Protein AF-0000000079758241 (afdb_homodimer)

Foldseek 3Di:
DDFVVLCCLVVVDDFQWDDDDPFKTKTADPVPLDPPKMKIFTNDFAQFPVRDDPVSVVVSVVVVVVSLVVSCVVVVFPDWDWDWAHDVVSPDDTRGTIIIIHGHRDPVSDDDDDDDCVVVDDPVNVVVVVVVVVVVVVD/DDFVVLCCLVVVDDFQWDDDDDFKTKTADPVPLDPPKMKIFTNDFAQFPVRDDPVSVVVSVVVVVVSLVVSCVVVVFPDWDWDWAHDVVSPDDTRGTMIIIHGHRDPVSDDDDDDDCVVVDDPVNVVVVVVVVVVVVVD

InterPro domains:
  IPR001310 Histidine triad (HIT) protein [PR00332] (4-20)
  IPR001310 Histidine triad (HIT) protein [PR00332] (25-43)
  IPR001310 Histidine triad (HIT) protein [PR00332] (92-102)
  IPR001310 Histidine triad (HIT) protein [PTHR46648] (2-136)
  IPR011146 HIT-like domain [PF01230] (11-106)
  IPR011146 HIT-like domain [PS51084] (4-112)
  IPR019808 Histidine triad, conserved site [PS00892] (85-103)
  IPR036265 HIT-like superfamily [G3DSA:3.30.428.10] (1-139)
  IPR036265 HIT-like superfamily [SSF54197] (1-132)
  IPR039384 HINT family [cd01277] (4-104)

Sequence (278 aa):
MSTIFTKIIKKQVPGYLLYEDNLVVAFLDITQATKGHTLVVPKQEYRDILMMPEDVFVHLFKVVHQISKVLMDVFQAQGINLLNNNGKVAGQTVFHYHVHLIPRFDEKEINLVFKNNASLMFPQDYEKVQKAILAHLNKMSTIFTKIIKKQVPGYLLYEDNLVVAFLDITQATKGHTLVVPKQEYRDILMMPEDVFVHLFKVVHQISKVLMDVFQAQGINLLNNNGKVAGQTVFHYHVHLIPRFDEKEINLVFKNNASLMFPQDYEKVQKAILAHLNK

Secondary structure (DSSP, 8-state):
---HHHHHHTTSS---EEEE-SSEEEEE-TT-SSTT-EEEEESS---SGGG--HHHHHHHHHHHHHHHHHHHHHHT-SEEEEEEEESGGGT--SSS--EEEEEESSTTSEEEEE---GGG--HHHHHHHHHHHHHHHT-/---HHHHHHTTSS---EEEE-SSEEEEE-TT-SSTT-EEEEESS---SGGG--HHHHHHHHHHHHHHHHHHHHHHT-SEEEEEEEESGGGT--SSS--EEEEEESSTTSEEEEE---GGG--HHHHHHHHHHHHHHHT-

pLDDT: mean 95.86, std 4.91, range [65.0, 98.88]

Organism: NCBI:txid1193712

Radius of gyration: 18.31 Å; Cα contacts (8 Å, |Δi|>4): 554; chains: 2; bounding box: 44×53×44 Å

Nearest PDB structures (foldseek):
  3imi-assembly2_C  TM=9.491E-01  e=2.567E-15  Bacillus anthracis str. 'Ames Ancestor'
  1y23-assembly3_E  TM=9.524E-01  e=2.413E-15  Bacillus subtilis
  3l7x-assembly1_A-2  TM=8.508E-01  e=3.263E-14  Streptococcus mutans UA159
  3ksv-assembly1_A-2  TM=7.569E-01  e=1.042E-11  Leishmania major
  3n1s-assembly3_I  TM=8.267E-01  e=6.240E-10  Escherichia coli

Structure (mmCIF, N/CA/C/O backbone):
data_AF-0000000079758241-model_v1
#
loop_
_entity.id
_entity.type
_entity.pdbx_description
1 polymer 'HIT family protein'
#
loop_
_atom_site.group_PDB
_atom_site.id
_atom_site.type_symbol
_atom_site.label_atom_id
_atom_site.label_alt_id
_atom_site.label_comp_id
_atom_site.label_asym_id
_atom_site.label_entity_id
_atom_site.label_seq_id
_atom_site.pdbx_PDB_ins_code
_atom_site.Cartn_x
_atom_site.Cartn_y
_atom_site.Cartn_z
_atom_site.occupancy
_atom_site.B_iso_or_equiv
_atom_site.auth_seq_id
_atom_site.auth_comp_id
_atom_site.auth_asym_id
_atom_site.auth_atom_id
_atom_site.pdbx_PDB_model_num
ATOM 1 N N . MET A 1 1 ? -22.391 7.496 10.906 1 65 1 MET A N 1
ATOM 2 C CA . MET A 1 1 ? -21.703 8.68 11.422 1 65 1 MET A CA 1
ATOM 3 C C . MET A 1 1 ? -20.438 8.953 10.625 1 65 1 MET A C 1
ATOM 5 O O . MET A 1 1 ? -19.812 8.031 10.094 1 65 1 MET A O 1
ATOM 9 N N . SER A 1 2 ? -20.188 10.164 10.258 1 87.31 2 SER A N 1
ATOM 10 C CA . SER A 1 2 ? -19.047 10.578 9.438 1 87.31 2 SER A CA 1
ATOM 11 C C . SER A 1 2 ? -17.734 10.312 10.148 1 87.31 2 SER A C 1
ATOM 13 O O . SER A 1 2 ? -17.656 10.344 11.375 1 87.31 2 SER A O 1
ATOM 15 N N . THR A 1 3 ? -16.766 9.844 9.445 1 92.56 3 THR A N 1
ATOM 16 C CA . THR A 1 3 ? -15.461 9.539 10.031 1 92.56 3 THR A CA 1
ATOM 17 C C . THR A 1 3 ? -14.703 10.828 10.352 1 92.56 3 THR A C 1
ATOM 19 O O . THR A 1 3 ? -15.086 11.906 9.914 1 92.56 3 THR A O 1
ATOM 22 N N . ILE A 1 4 ? -13.711 10.742 11.148 1 93.75 4 ILE A N 1
ATOM 23 C CA . ILE A 1 4 ? -12.859 11.875 11.5 1 93.75 4 ILE A CA 1
ATOM 24 C C . ILE A 1 4 ? -12.266 12.484 10.227 1 93.75 4 ILE A C 1
ATOM 26 O O . ILE A 1 4 ? -12.031 13.695 10.164 1 93.75 4 ILE A O 1
ATOM 30 N N . PHE A 1 5 ? -12.047 11.672 9.219 1 96.19 5 PHE A N 1
ATOM 31 C CA . PHE A 1 5 ? -11.508 12.172 7.953 1 96.19 5 PHE A CA 1
ATOM 32 C C . PHE A 1 5 ? -12.477 13.141 7.293 1 96.19 5 PHE A C 1
ATOM 34 O O . PHE A 1 5 ? -12.062 14.141 6.715 1 96.19 5 PHE A O 1
ATOM 41 N N . THR A 1 6 ? -13.719 12.773 7.402 1 95.5 6 THR A N 1
ATOM 42 C CA . THR A 1 6 ? -14.734 13.664 6.84 1 95.5 6 THR A CA 1
ATOM 43 C C . THR A 1 6 ? -14.688 15.031 7.516 1 95.5 6 THR A C 1
ATOM 45 O O . THR A 1 6 ? -14.844 16.062 6.855 1 95.5 6 THR A O 1
ATOM 48 N N . LYS A 1 7 ? -14.492 15.016 8.805 1 95.88 7 LYS A N 1
ATOM 49 C CA . LYS A 1 7 ? -14.398 16.266 9.547 1 95.88 7 LYS A CA 1
ATOM 50 C C . LYS A 1 7 ? -13.18 17.078 9.109 1 95.88 7 LYS A C 1
ATOM 52 O O . LYS A 1 7 ? -13.242 18.297 9.023 1 95.88 7 LYS A O 1
ATOM 57 N N . ILE A 1 8 ? -12.07 16.406 8.844 1 95.12 8 ILE A N 1
ATOM 58 C CA . ILE A 1 8 ? -10.859 17.062 8.359 1 95.12 8 ILE A CA 1
ATOM 59 C C . ILE A 1 8 ? -11.109 17.641 6.965 1 95.12 8 ILE A C 1
ATOM 61 O O . ILE A 1 8 ? -10.773 18.797 6.695 1 95.12 8 ILE A O 1
ATOM 65 N N . ILE A 1 9 ? -11.758 16.875 6.125 1 95.44 9 ILE A N 1
ATOM 66 C CA . ILE A 1 9 ? -12.031 17.266 4.742 1 95.44 9 ILE A CA 1
ATOM 67 C C . ILE A 1 9 ? -12.945 18.484 4.711 1 95.44 9 ILE A C 1
ATOM 69 O O . ILE A 1 9 ? -12.742 19.391 3.898 1 95.44 9 ILE A O 1
ATOM 73 N N . LYS A 1 10 ? -13.828 18.516 5.625 1 95 10 LYS A N 1
ATOM 74 C CA . LYS A 1 10 ? -14.781 19.625 5.699 1 95 10 LYS A CA 1
ATOM 75 C C . LYS A 1 10 ? -14.211 20.781 6.512 1 95 10 LYS A C 1
ATOM 77 O O . LYS A 1 10 ? -14.906 21.766 6.754 1 95 10 LYS A O 1
ATOM 82 N N . LYS A 1 11 ? -13.062 20.641 7.004 1 94.38 11 LYS A N 1
ATOM 83 C CA . LYS A 1 11 ? -12.336 21.672 7.738 1 94.38 11 LYS A CA 1
ATOM 84 C C . LYS A 1 11 ? -13.031 22 9.055 1 94.38 11 LYS A C 1
ATOM 86 O O . LYS A 1 11 ? -13.055 23.156 9.484 1 94.38 11 LYS A O 1
ATOM 91 N N . GLN A 1 12 ? -13.633 20.969 9.609 1 94.62 12 GLN A N 1
ATOM 92 C CA . GLN A 1 12 ? -14.281 21.125 10.906 1 94.62 12 GLN A CA 1
ATOM 93 C C . GLN A 1 12 ? -13.297 20.875 12.047 1 94.62 12 GLN A C 1
ATOM 95 O O . GLN A 1 12 ? -13.523 21.312 13.18 1 94.62 12 GLN A O 1
ATOM 100 N N . VAL A 1 13 ? -12.242 20.156 11.828 1 91.75 13 VAL A N 1
ATOM 101 C CA . VAL A 1 13 ? -11.133 19.953 12.75 1 91.75 13 VAL A CA 1
ATOM 102 C C . VAL A 1 13 ? -9.812 20.203 12.023 1 91.75 13 VAL A C 1
ATOM 104 O O . VAL A 1 13 ? -9.75 20.141 10.789 1 91.75 13 VAL A O 1
ATOM 107 N N . PRO A 1 14 ? -8.867 20.562 12.789 1 89.88 14 PRO A N 1
ATOM 108 C CA . PRO A 1 14 ? -7.582 20.812 12.133 1 89.88 14 PRO A CA 1
ATOM 109 C C . PRO A 1 14 ? -7.059 19.594 11.383 1 89.88 14 PRO A C 1
ATOM 111 O O . PRO A 1 14 ? -7.203 18.453 11.867 1 89.88 14 PRO A O 1
ATOM 114 N N . GLY A 1 15 ? -6.688 19.859 10.219 1 89.94 15 GLY A N 1
ATOM 115 C CA . GLY A 1 15 ? -5.98 18.906 9.383 1 89.94 15 GLY A CA 1
ATOM 116 C C . GLY A 1 15 ? -4.809 19.516 8.633 1 89.94 15 GLY A C 1
ATOM 117 O O . GLY A 1 15 ? -4.844 20.703 8.281 1 89.94 15 GLY A O 1
ATOM 118 N N . TYR A 1 16 ? -3.523 19.125 8.883 1 96.06 16 TYR A N 1
ATOM 119 C CA . TYR A 1 16 ? -2.334 19.594 8.188 1 96.06 16 TYR A CA 1
ATOM 120 C C . TYR A 1 16 ? -2.332 19.141 6.734 1 96.06 16 TYR A C 1
ATOM 122 O O . TYR A 1 16 ? -1.585 18.234 6.367 1 96.06 16 TYR A O 1
ATOM 130 N N . LEU A 1 17 ? -3.16 19.938 5.949 1 97.44 17 LEU A N 1
ATOM 131 C CA . LEU A 1 17 ? -3.424 19.531 4.57 1 97.44 17 LEU A CA 1
ATOM 132 C C . LEU A 1 17 ? -2.195 19.766 3.695 1 97.44 17 LEU A C 1
ATOM 134 O O . LEU A 1 17 ? -1.529 20.797 3.814 1 97.44 17 LEU A O 1
ATOM 138 N N . LEU A 1 18 ? -2.002 18.859 2.812 1 98.38 18 LEU A N 1
ATOM 139 C CA . LEU A 1 18 ? -0.881 18.953 1.885 1 98.38 18 LEU A CA 1
ATOM 140 C C . LEU A 1 18 ? -1.374 19.109 0.451 1 98.38 18 LEU A C 1
ATOM 142 O O . LEU A 1 18 ? -0.705 19.734 -0.375 1 98.38 18 LEU A O 1
ATOM 146 N N . TYR A 1 19 ? -2.408 18.484 0.1 1 98.25 19 TYR A N 1
ATOM 147 C CA . TYR A 1 19 ? -2.951 18.422 -1.253 1 98.25 19 TYR A CA 1
ATOM 148 C C . TYR A 1 19 ? -4.465 18.25 -1.226 1 98.25 19 TYR A C 1
ATOM 150 O O . TYR A 1 19 ? -5 17.578 -0.343 1 98.25 19 TYR A O 1
ATOM 158 N N . GLU A 1 20 ? -5.148 18.891 -2.188 1 97.81 20 GLU A N 1
ATOM 159 C CA . GLU A 1 20 ? -6.59 18.703 -2.326 1 97.81 20 GLU A CA 1
ATOM 160 C C . GLU A 1 20 ? -7.043 18.953 -3.762 1 97.81 20 GLU A C 1
ATOM 162 O O . GLU A 1 20 ? -6.59 19.906 -4.398 1 97.81 20 GLU A O 1
ATOM 167 N N . ASP A 1 21 ? -7.859 18.109 -4.281 1 97.94 21 ASP A N 1
ATOM 168 C CA . ASP A 1 21 ? -8.578 18.359 -5.527 1 97.94 21 ASP A CA 1
ATOM 169 C C . ASP A 1 21 ? -10.023 17.875 -5.43 1 97.94 21 ASP A C 1
ATOM 171 O O . ASP A 1 21 ? -10.578 17.781 -4.336 1 97.94 21 ASP A O 1
ATOM 175 N N . ASN A 1 22 ? -10.672 17.625 -6.52 1 97.56 22 ASN A N 1
ATOM 176 C CA . ASN A 1 22 ? -12.094 17.312 -6.484 1 97.56 22 ASN A CA 1
ATOM 177 C C . ASN A 1 22 ? -12.344 15.898 -5.957 1 97.56 22 ASN A C 1
ATOM 179 O O . ASN A 1 22 ? -13.438 15.594 -5.48 1 97.56 22 ASN A O 1
ATOM 183 N N . LEU A 1 23 ? -11.328 15.078 -5.906 1 98.44 23 LEU A N 1
ATOM 184 C CA . LEU A 1 23 ? -11.562 13.664 -5.625 1 98.44 23 LEU A CA 1
ATOM 185 C C . LEU A 1 23 ? -10.828 13.234 -4.359 1 98.44 23 LEU A C 1
ATOM 187 O O . LEU A 1 23 ? -11.281 12.328 -3.658 1 98.44 23 LEU A O 1
ATOM 191 N N . VAL A 1 24 ? -9.641 13.867 -4.082 1 98.44 24 VAL A N 1
ATOM 192 C CA . VAL A 1 24 ? -8.773 13.312 -3.047 1 98.44 24 VAL A CA 1
ATOM 193 C C . VAL A 1 24 ? -8.188 14.445 -2.207 1 98.44 24 VAL A C 1
ATOM 195 O O . VAL A 1 24 ? -8.117 15.594 -2.658 1 98.44 24 VAL A O 1
ATOM 198 N N . VAL A 1 25 ? -7.836 14.117 -0.972 1 98.44 25 VAL A N 1
ATOM 199 C CA . VAL A 1 25 ? -7.129 15 -0.051 1 98.44 25 VAL A CA 1
ATOM 200 C C . VAL A 1 25 ? -5.949 14.266 0.576 1 98.44 25 VAL A C 1
ATOM 202 O O . VAL A 1 25 ? -5.98 13.039 0.717 1 98.44 25 VAL A O 1
ATOM 205 N N . ALA A 1 26 ? -4.879 14.953 0.819 1 98.75 26 ALA A N 1
ATOM 206 C CA . ALA A 1 26 ? -3.742 14.438 1.573 1 98.75 26 ALA A CA 1
ATOM 207 C C . ALA A 1 26 ? -3.432 15.32 2.777 1 98.75 26 ALA A C 1
ATOM 209 O O . ALA A 1 26 ? -3.479 16.547 2.684 1 98.75 26 ALA A O 1
ATOM 210 N N . PHE A 1 27 ? -3.158 14.695 3.893 1 98.5 27 PHE A N 1
ATOM 211 C CA . PHE A 1 27 ? -2.842 15.445 5.102 1 98.5 27 PHE A CA 1
ATOM 212 C C . PHE A 1 27 ? -1.941 14.633 6.023 1 98.5 27 PHE A C 1
ATOM 214 O O . PHE A 1 27 ? -1.854 13.406 5.895 1 98.5 27 PHE A O 1
ATOM 221 N N . LEU A 1 28 ? -1.307 15.266 6.953 1 98.25 28 LEU A N 1
ATOM 222 C CA . LEU A 1 28 ? -0.404 14.586 7.875 1 98.25 28 LEU A CA 1
ATOM 223 C C . LEU A 1 28 ? -1.184 13.719 8.859 1 98.25 28 LEU A C 1
ATOM 225 O O . LEU A 1 28 ? -2.205 14.148 9.398 1 98.25 28 LEU A O 1
ATOM 229 N N . ASP A 1 29 ? -0.808 1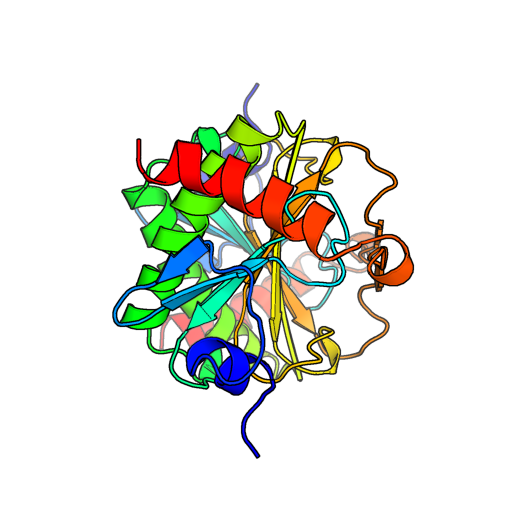2.531 9 1 97.62 29 ASP A N 1
ATOM 230 C CA . ASP A 1 29 ? -1.319 11.734 10.109 1 97.62 29 ASP A CA 1
ATOM 231 C C . ASP A 1 29 ? -0.851 12.289 11.453 1 97.62 29 ASP A C 1
ATOM 233 O O . ASP A 1 29 ? 0.327 12.617 11.617 1 97.62 29 ASP A O 1
ATOM 237 N N . ILE A 1 30 ? -1.634 12.289 12.383 1 95 30 ILE A N 1
ATOM 238 C CA . ILE A 1 30 ? -1.327 12.938 13.648 1 95 30 ILE A CA 1
ATOM 239 C C . ILE A 1 30 ? -0.353 12.07 14.453 1 95 30 ILE A C 1
ATOM 241 O O . ILE A 1 30 ? 0.377 12.578 15.305 1 95 30 ILE A O 1
ATOM 245 N N . THR A 1 31 ? -0.352 10.75 14.227 1 95 31 THR A N 1
ATOM 246 C CA . THR A 1 31 ? 0.52 9.867 14.992 1 95 31 THR A CA 1
ATOM 247 C C . THR A 1 31 ? 1.982 10.094 14.617 1 95 31 THR A C 1
ATOM 249 O O . THR A 1 31 ? 2.877 9.883 15.438 1 95 31 THR A O 1
ATOM 252 N N . GLN A 1 32 ? 2.172 10.461 13.367 1 96.75 32 GLN A N 1
ATOM 253 C CA . GLN A 1 32 ? 3.529 10.633 12.867 1 96.75 32 GLN A CA 1
ATOM 254 C C . GLN A 1 32 ? 4.422 9.469 13.266 1 96.75 32 GLN A C 1
ATOM 256 O O . GLN A 1 32 ? 5.496 9.664 13.836 1 96.75 32 GLN A O 1
ATOM 261 N N . ALA A 1 33 ? 3.869 8.312 12.867 1 96.62 33 ALA A N 1
ATOM 262 C CA . ALA A 1 33 ? 4.695 7.133 13.109 1 96.62 33 ALA A CA 1
ATOM 263 C C . ALA A 1 33 ? 6.156 7.402 12.758 1 96.62 33 ALA A C 1
ATOM 265 O O . ALA A 1 33 ? 7.059 6.957 13.469 1 96.62 33 ALA A O 1
ATOM 266 N N . THR A 1 34 ? 6.363 8.062 11.656 1 97.44 34 THR A N 1
ATOM 267 C CA . THR A 1 34 ? 7.633 8.672 11.273 1 97.44 34 THR A CA 1
ATOM 268 C C . THR A 1 34 ? 7.414 10.086 10.75 1 97.44 34 THR A C 1
ATOM 270 O O . THR A 1 34 ? 6.289 10.469 10.43 1 97.44 34 THR A O 1
ATOM 273 N N . LYS A 1 35 ? 8.508 10.828 10.75 1 97.25 35 LYS A N 1
ATOM 274 C CA . LYS A 1 35 ? 8.414 12.195 10.258 1 97.25 35 LYS A CA 1
ATOM 275 C C . LYS A 1 35 ? 7.926 12.234 8.812 1 97.25 35 LYS A C 1
ATOM 277 O O . LYS A 1 35 ? 8.531 11.617 7.934 1 97.25 35 LYS A O 1
ATOM 282 N N . GLY A 1 36 ? 6.809 12.953 8.602 1 98 36 GLY A N 1
ATOM 283 C CA . GLY A 1 36 ? 6.273 13.094 7.258 1 98 36 GLY A CA 1
ATOM 284 C C . GLY A 1 36 ? 5.176 12.094 6.949 1 98 36 GLY A C 1
ATOM 285 O O . GLY A 1 36 ? 4.605 12.109 5.855 1 98 36 GLY A O 1
ATOM 286 N N . HIS A 1 37 ? 4.848 11.172 7.934 1 98.62 37 HIS A N 1
ATOM 287 C CA . HIS A 1 37 ? 3.756 10.227 7.734 1 98.62 37 HIS A CA 1
ATOM 288 C C . HIS A 1 37 ? 2.488 10.93 7.27 1 98.62 37 HIS A C 1
ATOM 290 O O . HIS A 1 37 ? 1.947 11.781 7.98 1 98.62 37 HIS A O 1
ATOM 296 N N . THR A 1 38 ? 2.014 10.57 6.105 1 98.75 38 THR A N 1
ATOM 297 C CA . THR A 1 38 ? 0.928 11.258 5.41 1 98.75 38 THR A CA 1
ATOM 298 C C . THR A 1 38 ? -0.163 10.266 5.008 1 98.75 38 THR A C 1
ATOM 300 O O . THR A 1 38 ? 0.128 9.117 4.676 1 98.75 38 THR A O 1
ATOM 303 N N . LEU A 1 39 ? -1.378 10.719 5.047 1 98.75 39 LEU A N 1
ATOM 304 C CA . LEU A 1 39 ? -2.516 9.953 4.551 1 98.75 39 LEU A CA 1
ATOM 305 C C . LEU A 1 39 ? -3.061 10.562 3.262 1 98.75 39 LEU A C 1
ATOM 307 O O . LEU A 1 39 ? -3.166 11.781 3.145 1 98.75 39 LEU A O 1
ATOM 311 N N . VAL A 1 40 ? -3.328 9.789 2.277 1 98.88 40 VAL A N 1
ATOM 312 C CA . VAL A 1 40 ? -4.074 10.18 1.085 1 98.88 40 VAL A CA 1
ATOM 313 C C . VAL A 1 40 ? -5.445 9.508 1.093 1 98.88 40 VAL A C 1
ATOM 315 O O . VAL A 1 40 ? -5.551 8.289 1.224 1 98.88 40 VAL A O 1
ATOM 318 N N . VAL A 1 41 ? -6.512 10.305 0.93 1 98.69 41 VAL A N 1
ATOM 319 C CA . VAL A 1 41 ? -7.875 9.883 1.242 1 98.69 41 VAL A CA 1
ATOM 320 C C . VAL A 1 41 ? -8.836 10.398 0.176 1 98.69 41 VAL A C 1
ATOM 322 O O . VAL A 1 41 ? -8.773 11.57 -0.208 1 98.69 41 VAL A O 1
ATOM 325 N N . PRO A 1 42 ? -9.719 9.516 -0.367 1 98.75 42 PRO A N 1
ATOM 326 C CA . PRO A 1 42 ? -10.789 10.078 -1.193 1 98.75 42 PRO A CA 1
ATOM 327 C C . PRO A 1 42 ? -11.734 10.977 -0.403 1 98.75 42 PRO A C 1
ATOM 329 O O . PRO A 1 42 ? -12.016 10.711 0.766 1 98.75 42 PRO A O 1
ATOM 332 N N . LYS A 1 43 ? -12.211 12 -1.029 1 97.62 43 LYS A N 1
ATOM 333 C CA . LYS A 1 43 ? -13.133 12.898 -0.343 1 97.62 43 LYS A CA 1
ATOM 334 C C . LYS A 1 43 ? -14.438 12.188 0.002 1 97.62 43 LYS A C 1
ATOM 336 O O . LYS A 1 43 ? -15 12.398 1.083 1 97.62 43 LYS A O 1
ATOM 341 N N . GLN A 1 44 ? -14.914 11.445 -0.988 1 97.38 44 GLN A N 1
ATOM 342 C CA . GLN A 1 44 ? -16.078 10.617 -0.693 1 97.38 44 GLN A CA 1
ATOM 343 C C . GLN A 1 44 ? -15.727 9.484 0.264 1 97.38 44 GLN A C 1
ATOM 345 O O . GLN A 1 44 ? -14.672 8.867 0.14 1 97.38 44 GLN A O 1
ATOM 350 N N . GLU A 1 45 ? -16.656 9.141 1.164 1 97.25 45 GLU A N 1
ATOM 351 C CA . GLU A 1 45 ? -16.391 8.141 2.195 1 97.25 45 GLU A CA 1
ATOM 352 C C . GLU A 1 45 ? -16.594 6.73 1.649 1 97.25 45 GLU A C 1
ATOM 354 O O . GLU A 1 45 ? -17.594 6.078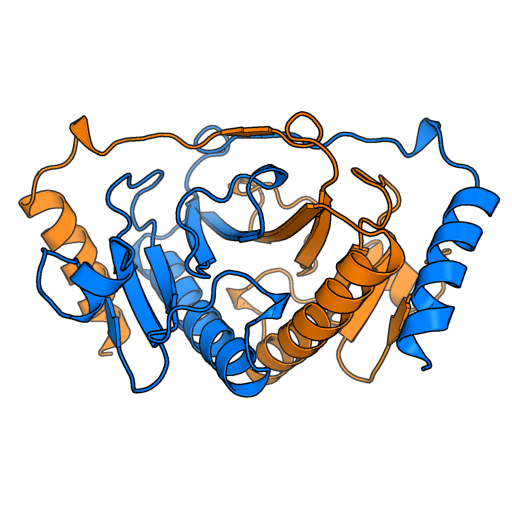 1.939 1 97.25 45 GLU A O 1
ATOM 359 N N . TYR A 1 46 ? -15.695 6.254 0.956 1 98 46 TYR A N 1
ATOM 360 C CA . TYR A 1 46 ? -15.664 4.844 0.595 1 98 46 TYR A CA 1
ATOM 361 C C . TYR A 1 46 ? -15.078 4.004 1.725 1 98 46 TYR A C 1
ATOM 363 O O . TYR A 1 46 ? -13.977 4.273 2.199 1 98 46 TYR A O 1
ATOM 371 N N . ARG A 1 47 ? -15.695 3.012 2.115 1 97.44 47 ARG A N 1
ATOM 372 C CA . ARG A 1 47 ? -15.32 2.236 3.293 1 97.44 47 ARG A CA 1
ATOM 373 C C . ARG A 1 47 ? -14.039 1.446 3.041 1 97.44 47 ARG A C 1
ATOM 375 O O . ARG A 1 47 ? -13.188 1.338 3.926 1 97.44 47 ARG A O 1
ATOM 382 N N . ASP A 1 48 ? -13.984 0.819 1.873 1 98.31 48 ASP A N 1
ATOM 383 C CA . ASP A 1 48 ? -12.867 -0.067 1.555 1 98.31 48 ASP A CA 1
ATOM 384 C C . ASP A 1 48 ? -12.664 -0.173 0.045 1 98.31 48 ASP A C 1
ATOM 386 O O . ASP A 1 48 ? -13.289 0.561 -0.724 1 98.31 48 ASP A O 1
ATOM 390 N N . ILE A 1 49 ? -11.727 -1.01 -0.357 1 98.69 49 ILE A N 1
ATOM 391 C CA . ILE A 1 49 ? -11.312 -1.076 -1.753 1 98.69 49 ILE A CA 1
ATOM 392 C C . ILE A 1 49 ? -12.469 -1.565 -2.617 1 98.69 49 ILE A C 1
ATOM 394 O O . ILE A 1 49 ? -12.57 -1.205 -3.793 1 98.69 49 ILE A O 1
ATOM 398 N N . LEU A 1 50 ? -13.383 -2.396 -2.096 1 98.19 50 LEU A N 1
ATOM 399 C CA . LEU A 1 50 ? -14.508 -2.939 -2.846 1 98.19 50 LEU A CA 1
ATOM 400 C C . LEU A 1 50 ? -15.484 -1.836 -3.236 1 98.19 50 LEU A C 1
ATOM 402 O O . LEU A 1 50 ? -16.188 -1.953 -4.238 1 98.19 50 LEU A O 1
ATOM 406 N N . MET A 1 51 ? -15.445 -0.729 -2.543 1 98.06 51 MET A N 1
ATOM 407 C CA . MET A 1 51 ? -16.391 0.364 -2.768 1 98.06 51 MET A CA 1
ATOM 408 C C . MET A 1 51 ? -15.734 1.49 -3.561 1 98.06 51 MET A C 1
ATOM 410 O O . MET A 1 51 ? -16.391 2.453 -3.943 1 98.06 51 MET A O 1
ATOM 414 N N . MET A 1 52 ? -14.43 1.376 -3.795 1 98.25 52 MET A N 1
ATOM 415 C CA . MET A 1 52 ? -13.688 2.408 -4.516 1 98.25 52 MET A CA 1
ATOM 416 C C . MET A 1 52 ? -13.945 2.316 -6.016 1 98.25 52 MET A C 1
ATOM 418 O O . MET A 1 52 ? -13.633 1.302 -6.645 1 98.25 52 MET A O 1
ATOM 422 N N . PRO A 1 53 ? -14.5 3.414 -6.648 1 98.5 53 PRO A N 1
ATOM 423 C CA . PRO A 1 53 ? -14.547 3.41 -8.109 1 98.5 53 PRO A CA 1
ATOM 424 C C . PRO A 1 53 ? -13.164 3.422 -8.75 1 98.5 53 PRO A C 1
ATOM 426 O O . PRO A 1 53 ? -12.242 4.066 -8.234 1 98.5 53 PRO A O 1
ATOM 429 N N . GLU A 1 54 ? -13.094 2.773 -9.891 1 98.06 54 GLU A N 1
ATOM 430 C CA . GLU A 1 54 ? -11.789 2.613 -10.539 1 98.06 54 GLU A CA 1
ATOM 431 C C . GLU A 1 54 ? -11.141 3.965 -10.812 1 98.06 54 GLU A C 1
ATOM 433 O O . GLU A 1 54 ? -9.945 4.145 -10.586 1 98.06 54 GLU A O 1
ATOM 438 N N . ASP A 1 55 ? -11.914 4.875 -11.312 1 98 55 ASP A N 1
ATOM 439 C CA . ASP A 1 55 ? -11.359 6.172 -11.703 1 98 55 ASP A CA 1
ATOM 440 C C . ASP A 1 55 ? -10.844 6.934 -10.484 1 98 55 ASP A C 1
ATOM 442 O O . ASP A 1 55 ? -9.789 7.574 -10.547 1 98 55 ASP A O 1
ATOM 446 N N . VAL A 1 56 ? -11.586 6.906 -9.344 1 98.69 56 VAL A N 1
ATOM 447 C CA . VAL A 1 56 ? -11.164 7.559 -8.109 1 98.69 56 VAL A CA 1
ATOM 448 C C . VAL A 1 56 ? -9.914 6.867 -7.566 1 98.69 56 VAL A C 1
ATOM 450 O O . VAL A 1 56 ? -8.969 7.531 -7.129 1 98.69 56 VAL A O 1
ATOM 453 N N . PHE A 1 57 ? -9.938 5.492 -7.645 1 98.81 57 PHE A N 1
ATOM 454 C CA . PHE A 1 57 ? -8.812 4.703 -7.156 1 98.81 57 PHE A CA 1
ATOM 455 C C . PHE A 1 57 ? -7.535 5.055 -7.91 1 98.81 57 PHE A C 1
ATOM 457 O O . PHE A 1 57 ? -6.504 5.34 -7.297 1 98.81 57 PHE A O 1
ATOM 464 N N . VAL A 1 58 ? -7.594 5.105 -9.164 1 98.5 58 VAL A N 1
ATOM 465 C CA . VAL A 1 58 ? -6.438 5.375 -10.016 1 98.5 58 VAL A CA 1
ATOM 466 C C . VAL A 1 58 ? -5.945 6.801 -9.773 1 98.5 58 VAL A C 1
ATOM 468 O O . VAL A 1 58 ? -4.738 7.039 -9.68 1 98.5 58 VAL A O 1
ATOM 471 N N . HIS A 1 59 ? -6.859 7.723 -9.68 1 98.69 59 HIS A N 1
ATOM 472 C CA . HIS A 1 59 ? -6.48 9.102 -9.406 1 98.69 59 HIS A CA 1
ATOM 473 C C . HIS A 1 59 ? -5.805 9.234 -8.047 1 98.69 59 HIS A C 1
ATOM 475 O O . HIS A 1 59 ? -4.812 9.953 -7.906 1 98.69 59 HIS A O 1
ATOM 481 N N . LEU A 1 60 ? -6.367 8.57 -7.047 1 98.88 60 LEU A N 1
ATOM 482 C CA . LEU A 1 60 ? -5.789 8.578 -5.711 1 98.88 60 LEU A CA 1
ATOM 483 C C . LEU A 1 60 ? -4.332 8.117 -5.746 1 98.88 60 LEU A C 1
ATOM 485 O O . LEU A 1 60 ? -3.463 8.758 -5.145 1 98.88 60 LEU A O 1
ATOM 489 N N . PHE A 1 61 ? -4.004 7.121 -6.488 1 98.81 61 PHE A N 1
ATOM 490 C CA . PHE A 1 61 ? -2.652 6.578 -6.496 1 98.81 61 PHE A CA 1
ATOM 491 C C . PHE A 1 61 ? -1.731 7.438 -7.355 1 98.81 61 PHE A C 1
ATOM 493 O O . PHE A 1 61 ? -0.514 7.441 -7.16 1 98.81 61 PHE A O 1
ATOM 500 N N . LYS A 1 62 ? -2.303 8.148 -8.328 1 98.62 62 LYS A N 1
ATOM 501 C CA . LYS A 1 62 ? -1.492 9.172 -8.977 1 98.62 62 LYS A CA 1
ATOM 502 C C . LYS A 1 62 ? -0.983 10.195 -7.961 1 98.62 62 LYS A C 1
ATOM 504 O O . LYS A 1 62 ? 0.189 10.578 -7.988 1 98.62 62 LYS A O 1
ATOM 509 N N . VAL A 1 63 ? -1.85 10.609 -7.082 1 98.62 63 VAL A N 1
ATOM 510 C CA . VAL A 1 63 ? -1.484 11.562 -6.035 1 98.62 63 VAL A CA 1
ATOM 511 C C . VAL A 1 63 ? -0.503 10.906 -5.062 1 98.62 63 VAL A C 1
ATOM 513 O O . VAL A 1 63 ? 0.476 11.531 -4.648 1 98.62 63 VAL A O 1
ATOM 516 N N . VAL A 1 64 ? -0.724 9.633 -4.711 1 98.88 64 VAL A N 1
ATOM 517 C CA . VAL A 1 64 ? 0.183 8.867 -3.865 1 98.88 64 VAL A CA 1
ATOM 518 C C . VAL A 1 64 ? 1.586 8.875 -4.465 1 98.88 64 VAL A C 1
ATOM 520 O O . VAL A 1 64 ? 2.57 9.094 -3.756 1 98.88 64 VAL A O 1
ATOM 523 N N . HIS A 1 65 ? 1.643 8.672 -5.75 1 98.81 65 HIS A N 1
ATOM 524 C CA . HIS A 1 65 ? 2.914 8.664 -6.465 1 98.81 65 HIS A CA 1
ATOM 525 C C . HIS A 1 65 ? 3.646 9.992 -6.297 1 98.81 65 HIS A C 1
ATOM 527 O O . HIS A 1 65 ? 4.812 10.016 -5.895 1 98.81 65 HIS A O 1
ATOM 533 N N . GLN A 1 66 ? 2.953 11.039 -6.512 1 98.06 66 GLN A N 1
ATOM 534 C CA . GLN A 1 66 ? 3.521 12.383 -6.461 1 98.06 66 GLN A CA 1
ATOM 535 C C . GLN A 1 66 ? 3.969 12.742 -5.043 1 98.06 66 GLN A C 1
ATOM 537 O O . GLN A 1 66 ? 5.102 13.188 -4.84 1 98.06 66 GLN A O 1
ATOM 542 N N . ILE A 1 67 ? 3.105 12.547 -4.07 1 98.56 67 ILE A N 1
ATOM 543 C CA . ILE A 1 67 ? 3.389 12.938 -2.695 1 98.56 67 ILE A CA 1
ATOM 544 C C . ILE A 1 67 ? 4.527 12.086 -2.139 1 98.56 67 ILE A C 1
ATOM 546 O O . ILE A 1 67 ? 5.379 12.578 -1.401 1 98.56 67 ILE A O 1
ATOM 550 N N . SER A 1 68 ? 4.578 10.812 -2.498 1 98.75 68 SER A N 1
ATOM 551 C CA . SER A 1 68 ? 5.641 9.922 -2.029 1 98.75 68 SER A CA 1
ATOM 552 C C . SER A 1 68 ? 7.012 10.438 -2.445 1 98.75 68 SER A C 1
ATOM 554 O O . SER A 1 68 ? 7.945 10.453 -1.639 1 98.75 68 SER A O 1
ATOM 556 N N . LYS A 1 69 ? 7.117 10.82 -3.678 1 98.25 69 LYS A N 1
ATOM 557 C CA . LYS A 1 69 ? 8.391 11.32 -4.184 1 98.25 69 LYS A CA 1
ATOM 558 C C . LYS A 1 69 ? 8.805 12.602 -3.465 1 98.25 69 LYS A C 1
ATOM 560 O O . LYS A 1 69 ? 9.977 12.789 -3.146 1 98.25 69 LYS A O 1
ATOM 565 N N . VAL A 1 70 ? 7.816 13.453 -3.219 1 98.38 70 VAL A N 1
ATOM 566 C CA . VAL A 1 70 ? 8.078 14.703 -2.523 1 98.38 70 VAL A CA 1
ATOM 567 C C . VAL A 1 70 ? 8.555 14.422 -1.103 1 98.38 70 VAL A C 1
ATOM 569 O O . VAL A 1 70 ? 9.523 15.031 -0.632 1 98.38 70 VAL A O 1
ATOM 572 N N . LEU A 1 71 ? 7.906 13.492 -0.383 1 98.62 71 LEU A N 1
ATOM 573 C CA . LEU A 1 71 ? 8.281 13.148 0.985 1 98.62 71 LEU A CA 1
ATOM 574 C C . LEU A 1 71 ? 9.703 12.609 1.039 1 98.62 71 LEU A C 1
ATOM 576 O O . LEU A 1 71 ? 10.477 12.977 1.923 1 98.62 71 LEU A O 1
ATOM 580 N N . MET A 1 72 ? 10.016 11.766 0.093 1 98.25 72 MET A N 1
ATOM 581 C CA . MET A 1 72 ? 11.352 11.18 0.039 1 98.25 72 MET A CA 1
ATOM 582 C C . MET A 1 72 ? 12.406 12.258 -0.169 1 98.25 72 MET A C 1
ATOM 584 O O . MET A 1 72 ? 13.469 12.227 0.457 1 98.25 72 MET A O 1
ATOM 588 N N . ASP A 1 73 ? 12.102 13.18 -1.024 1 97.62 73 ASP A N 1
ATOM 589 C CA . ASP A 1 73 ? 13.047 14.242 -1.349 1 97.62 73 ASP A CA 1
ATOM 590 C C . ASP A 1 73 ? 13.18 15.227 -0.193 1 97.62 73 ASP A C 1
ATOM 592 O O . ASP A 1 73 ? 14.289 15.5 0.275 1 97.62 73 ASP A O 1
ATOM 596 N N . VAL A 1 74 ? 12.086 15.734 0.349 1 97.81 74 VAL A N 1
ATOM 597 C CA . VAL A 1 74 ? 12.039 16.781 1.37 1 97.81 74 VAL A CA 1
ATOM 598 C C . VAL A 1 74 ? 12.75 16.297 2.633 1 97.81 74 VAL A C 1
ATOM 600 O O . VAL A 1 74 ? 13.492 17.047 3.26 1 97.81 74 VAL A O 1
ATOM 603 N N . PHE A 1 75 ? 12.586 15.023 2.998 1 98.19 75 PHE A N 1
ATOM 604 C CA . PHE A 1 75 ? 13.086 14.555 4.285 1 98.19 75 PHE A CA 1
ATOM 605 C C . PHE A 1 75 ? 14.336 13.711 4.105 1 98.19 75 PHE A C 1
ATOM 607 O O . PHE A 1 75 ? 14.883 13.18 5.078 1 98.19 75 PHE A O 1
ATOM 614 N N . GLN A 1 76 ? 14.727 13.555 2.812 1 97.88 76 GLN A N 1
ATOM 615 C CA . GLN A 1 76 ? 15.875 12.703 2.512 1 97.88 76 GLN A CA 1
ATOM 616 C C . GLN A 1 76 ? 15.727 11.328 3.162 1 97.88 76 GLN A C 1
ATOM 618 O O . GLN A 1 76 ? 16.641 10.852 3.834 1 97.88 76 GLN A O 1
ATOM 623 N N . ALA A 1 77 ? 14.531 10.844 3.066 1 98.31 7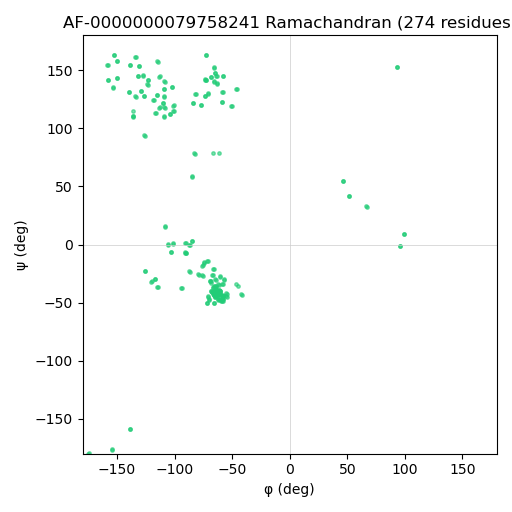7 ALA A N 1
ATOM 624 C CA . ALA A 1 77 ? 14.25 9.539 3.643 1 98.31 77 ALA A CA 1
ATOM 625 C C . ALA A 1 77 ? 15.008 8.438 2.912 1 98.31 77 ALA A C 1
ATOM 627 O O . ALA A 1 77 ? 15.266 8.539 1.709 1 98.31 77 ALA A O 1
ATOM 628 N N . GLN A 1 78 ? 15.32 7.332 3.602 1 98.06 78 GLN A N 1
ATOM 629 C CA . GLN A 1 78 ? 16.062 6.219 3.025 1 98.06 78 GLN A CA 1
ATOM 630 C C . GLN A 1 78 ? 15.125 5.191 2.4 1 98.06 78 GLN A C 1
ATOM 632 O O . GLN A 1 78 ? 15.578 4.254 1.739 1 98.06 78 GLN A O 1
ATOM 637 N N . GLY A 1 79 ? 13.828 5.402 2.617 1 98.31 79 GLY A N 1
ATOM 638 C CA . GLY A 1 79 ? 12.773 4.559 2.08 1 98.31 79 GLY A CA 1
ATOM 639 C C . GLY A 1 79 ? 11.383 5.082 2.375 1 98.31 79 GLY A C 1
ATOM 640 O O . GLY A 1 79 ? 11.227 6.148 2.973 1 98.31 79 GLY A O 1
ATOM 641 N N . ILE A 1 80 ? 10.406 4.379 1.928 1 98.69 80 ILE A N 1
ATOM 642 C CA . ILE A 1 80 ? 9.023 4.734 2.227 1 98.69 80 ILE A CA 1
ATOM 643 C C . ILE A 1 80 ? 8.125 3.508 2.064 1 98.69 80 ILE A C 1
ATOM 645 O O . ILE A 1 80 ? 8.336 2.689 1.165 1 98.69 80 ILE A O 1
ATOM 649 N N . ASN A 1 81 ? 7.156 3.367 2.938 1 98.44 81 ASN A N 1
ATOM 650 C CA . ASN A 1 81 ? 6.109 2.365 2.785 1 98.44 81 ASN A CA 1
ATOM 651 C C . ASN A 1 81 ? 4.812 2.986 2.27 1 98.44 81 ASN A C 1
ATOM 653 O O . ASN A 1 81 ? 4.434 4.082 2.689 1 98.44 81 ASN A O 1
ATOM 657 N N . LEU A 1 82 ? 4.18 2.383 1.347 1 98.75 82 LEU A N 1
ATOM 658 C CA . LEU A 1 82 ? 2.773 2.592 1.017 1 98.75 82 LEU A CA 1
ATOM 659 C C . LEU A 1 82 ? 1.908 1.475 1.592 1 98.75 82 LEU A C 1
ATOM 661 O O . LEU A 1 82 ? 2.111 0.3 1.275 1 98.75 82 LEU A O 1
ATOM 665 N N . LEU A 1 83 ? 0.972 1.834 2.459 1 98.5 83 LEU A N 1
ATOM 666 C CA . LEU A 1 83 ? 0.18 0.82 3.148 1 98.5 83 LEU A CA 1
ATOM 667 C C . LEU A 1 83 ? -1.302 1.177 3.121 1 98.5 83 LEU A C 1
ATOM 669 O O . LEU A 1 83 ? -1.677 2.314 3.41 1 98.5 83 LEU A O 1
ATOM 673 N N . ASN A 1 84 ? -2.068 0.342 2.713 1 98.62 84 ASN A N 1
ATOM 674 C CA . ASN A 1 84 ? -3.525 0.429 2.764 1 98.62 84 ASN A CA 1
ATOM 675 C C . ASN A 1 84 ? -4.137 -0.798 3.434 1 98.62 84 ASN A C 1
ATOM 677 O O . ASN A 1 84 ? -3.793 -1.932 3.096 1 98.62 84 ASN A O 1
ATOM 681 N N . ASN A 1 85 ? -4.949 -0.59 4.398 1 97.94 85 ASN A N 1
ATOM 682 C CA . ASN A 1 85 ? -5.648 -1.631 5.145 1 97.94 85 ASN A CA 1
ATOM 683 C C . ASN A 1 85 ? -7.145 -1.637 4.832 1 97.94 85 ASN A C 1
ATOM 685 O O . ASN A 1 85 ? -7.82 -0.621 5 1 97.94 85 ASN A O 1
ATOM 689 N N . ASN A 1 86 ? -7.609 -2.729 4.363 1 98.5 86 ASN A N 1
ATOM 690 C CA . ASN A 1 86 ? -9.039 -2.896 4.133 1 98.5 86 ASN A CA 1
ATOM 691 C C . ASN A 1 86 ? -9.641 -3.943 5.066 1 98.5 86 ASN A C 1
ATOM 693 O O . ASN A 1 86 ? -9.266 -5.117 5.012 1 98.5 86 ASN A O 1
ATOM 697 N N . GLY A 1 87 ? -10.578 -3.535 5.918 1 97.75 87 GLY A N 1
ATOM 698 C CA . GLY A 1 87 ? -11.195 -4.438 6.875 1 97.75 87 GLY A CA 1
ATOM 699 C C . GLY A 1 87 ? -10.516 -4.434 8.227 1 97.75 87 GLY A C 1
ATOM 700 O O . GLY A 1 87 ? -9.297 -4.266 8.312 1 97.75 87 GLY A O 1
ATOM 701 N N . LYS A 1 88 ? -11.305 -4.758 9.273 1 96.69 88 LYS A N 1
ATOM 702 C CA . LYS A 1 88 ? -10.812 -4.762 10.648 1 96.69 88 LYS A CA 1
ATOM 703 C C . LYS A 1 88 ? -9.68 -5.766 10.82 1 96.69 88 LYS A C 1
ATOM 705 O O . LYS A 1 88 ? -8.664 -5.461 11.453 1 96.69 88 LYS A O 1
ATOM 710 N N . VAL A 1 89 ? -9.789 -6.863 10.25 1 96.5 89 VAL A N 1
ATOM 711 C CA . VAL A 1 89 ? -8.828 -7.941 10.414 1 96.5 89 VAL A CA 1
ATOM 712 C C . VAL A 1 89 ? -7.488 -7.539 9.797 1 96.5 89 VAL A C 1
ATOM 714 O O . VAL A 1 89 ? -6.438 -8.055 10.188 1 96.5 89 VAL A O 1
ATOM 717 N N . ALA A 1 90 ? -7.539 -6.633 8.812 1 96.75 90 ALA A N 1
ATOM 718 C CA . ALA A 1 90 ? -6.332 -6.176 8.133 1 96.75 90 ALA A CA 1
ATOM 719 C C . ALA A 1 90 ? -5.746 -4.949 8.828 1 96.75 90 ALA A C 1
ATOM 721 O O . ALA A 1 90 ? -4.77 -4.367 8.352 1 96.75 90 ALA A O 1
ATOM 722 N N . GLY A 1 91 ? -6.41 -4.543 9.93 1 95.44 91 GLY A N 1
ATOM 723 C CA . GLY A 1 91 ? -5.852 -3.453 10.711 1 95.44 91 GLY A CA 1
ATOM 724 C C . GLY A 1 91 ? -6.496 -2.113 10.414 1 95.44 91 GLY A C 1
ATOM 725 O O . GLY A 1 91 ? -6.016 -1.072 10.867 1 95.44 91 GLY A O 1
ATOM 726 N N . GLN A 1 92 ? -7.555 -2.092 9.664 1 96.31 92 GLN A N 1
ATOM 727 C CA . GLN A 1 92 ? -8.258 -0.842 9.398 1 96.31 92 GLN A CA 1
ATOM 728 C C . GLN A 1 92 ? -9.039 -0.382 10.625 1 96.31 92 GLN A C 1
ATOM 730 O O . GLN A 1 92 ? -9.852 -1.134 11.172 1 96.31 92 GLN A O 1
ATOM 735 N N . THR A 1 93 ? -8.805 0.881 11 1 95.5 93 THR A N 1
ATOM 736 C CA . THR A 1 93 ? -9.484 1.397 12.188 1 95.5 93 THR A CA 1
ATOM 737 C C . THR A 1 93 ? -10.406 2.559 11.82 1 95.5 93 THR A C 1
ATOM 739 O O . THR A 1 93 ? -11.32 2.889 12.57 1 95.5 93 THR A O 1
ATOM 742 N N . VAL A 1 94 ? -10.109 3.285 10.836 1 97.12 94 VAL A N 1
ATOM 743 C CA . VAL A 1 94 ? -10.992 4.293 10.25 1 97.12 94 VAL A CA 1
ATOM 744 C C . VAL A 1 94 ? -11.57 3.768 8.938 1 97.12 94 VAL A C 1
ATOM 746 O O . VAL A 1 94 ? -10.836 3.527 7.977 1 97.12 94 VAL A O 1
ATOM 749 N N . PHE A 1 95 ? -12.844 3.541 8.945 1 97.5 95 PHE A N 1
ATOM 750 C CA . PHE A 1 95 ? -13.469 2.896 7.797 1 97.5 95 PHE A CA 1
ATOM 751 C C . PHE A 1 95 ? -13.812 3.92 6.723 1 97.5 95 PHE A C 1
ATOM 753 O O . PHE A 1 95 ? -14.984 4.082 6.363 1 97.5 95 PHE A O 1
ATOM 760 N N . HIS A 1 96 ? -12.891 4.578 6.281 1 98.5 96 HIS A N 1
ATOM 761 C CA . HIS A 1 96 ? -12.703 5.516 5.18 1 98.5 96 HIS A CA 1
ATOM 762 C C . HIS A 1 96 ? -11.398 5.238 4.438 1 98.5 96 HIS A C 1
ATOM 764 O O . HIS A 1 96 ? -10.312 5.418 4.996 1 98.5 96 HIS A O 1
ATOM 770 N N . TYR A 1 97 ? -11.539 4.734 3.164 1 98.62 97 TYR A N 1
ATOM 771 C CA . TYR A 1 97 ? -10.359 4.277 2.436 1 98.62 97 TYR A CA 1
ATOM 772 C C . TYR A 1 97 ? -9.227 5.285 2.545 1 98.62 97 TYR A C 1
ATOM 774 O O . TYR A 1 97 ? -9.453 6.496 2.443 1 98.62 97 TYR A O 1
ATOM 782 N N . HIS A 1 98 ? -8.016 4.832 2.828 1 98.81 98 HIS A N 1
ATOM 783 C CA . HIS A 1 98 ? -6.855 5.711 2.871 1 98.81 98 HIS A CA 1
ATOM 784 C C . HIS A 1 98 ? -5.562 4.926 2.688 1 98.81 98 HIS A C 1
ATOM 786 O O . HIS A 1 98 ? -5.5 3.738 3.008 1 98.81 98 HIS A O 1
ATOM 792 N N . VAL A 1 99 ? -4.59 5.625 2.211 1 98.88 99 VAL A N 1
ATOM 793 C CA . VAL A 1 99 ? -3.256 5.062 2.025 1 98.88 99 VAL A CA 1
ATOM 794 C C . VAL A 1 99 ? -2.262 5.781 2.938 1 98.88 99 VAL A C 1
ATOM 796 O O . VAL A 1 99 ? -2.203 7.012 2.957 1 98.88 99 VAL A O 1
ATOM 799 N N . HIS A 1 100 ? -1.524 5 3.682 1 98.75 100 HIS A N 1
ATOM 800 C CA . HIS A 1 100 ? -0.435 5.523 4.496 1 98.75 100 HIS A CA 1
ATOM 801 C C . HIS A 1 100 ? 0.843 5.676 3.68 1 98.75 100 HIS A C 1
ATOM 803 O O . HIS A 1 100 ? 1.31 4.711 3.066 1 98.75 100 HIS A O 1
ATOM 809 N N . LEU A 1 101 ? 1.359 6.805 3.613 1 98.88 101 LEU A N 1
ATOM 810 C CA . LEU A 1 101 ? 2.719 7.066 3.154 1 98.88 101 LEU A CA 1
ATOM 811 C C . LEU A 1 101 ? 3.658 7.285 4.336 1 98.88 101 LEU A C 1
ATOM 813 O O . LEU A 1 101 ? 3.527 8.273 5.062 1 98.88 101 LEU A O 1
ATOM 817 N N . ILE A 1 102 ? 4.617 6.395 4.52 1 98.5 102 ILE A N 1
ATOM 818 C CA . ILE A 1 102 ? 5.422 6.406 5.734 1 98.5 102 ILE A CA 1
ATOM 819 C C . ILE A 1 102 ? 6.902 6.465 5.375 1 98.5 102 ILE A C 1
ATOM 821 O O . ILE A 1 102 ? 7.535 5.43 5.16 1 98.5 102 ILE A O 1
ATOM 825 N N . PRO A 1 103 ? 7.445 7.645 5.328 1 98.56 103 PRO A N 1
ATOM 826 C CA . PRO A 1 103 ? 8.891 7.734 5.117 1 98.56 103 PRO A CA 1
ATOM 827 C C . PRO A 1 103 ? 9.688 6.984 6.18 1 98.56 103 PRO A C 1
ATOM 829 O O . PRO A 1 103 ? 9.312 6.988 7.355 1 98.56 103 PRO A O 1
ATOM 832 N N . ARG A 1 104 ? 10.797 6.391 5.766 1 98.12 104 ARG A N 1
ATOM 833 C CA . ARG A 1 104 ? 11.602 5.57 6.672 1 98.12 104 ARG A CA 1
ATOM 834 C C . ARG A 1 104 ? 13.031 6.086 6.75 1 98.12 104 ARG A C 1
ATOM 836 O O . ARG A 1 104 ? 13.625 6.457 5.734 1 98.12 104 ARG A O 1
ATOM 843 N N . PHE A 1 105 ? 13.57 6.027 7.969 1 97.31 105 PHE A N 1
ATOM 844 C CA . PHE A 1 105 ? 14.914 6.52 8.234 1 97.31 105 PHE A CA 1
ATOM 845 C C . PHE A 1 105 ? 15.766 5.438 8.891 1 97.31 105 PHE A C 1
ATOM 847 O O . PHE A 1 105 ? 17 5.508 8.859 1 97.31 105 PHE A O 1
ATOM 854 N N . ASP A 1 106 ? 15.023 4.539 9.492 1 94.75 106 ASP A N 1
ATOM 855 C CA . ASP A 1 106 ? 15.656 3.414 10.172 1 94.75 106 ASP A CA 1
ATOM 856 C C . ASP A 1 106 ? 14.758 2.18 10.156 1 94.75 106 ASP A C 1
ATOM 858 O O . ASP A 1 106 ? 13.539 2.299 10.047 1 94.75 106 ASP A O 1
ATOM 862 N N . GLU A 1 107 ? 15.352 0.979 10.312 1 92.62 107 GLU A N 1
ATOM 863 C CA . GLU A 1 107 ? 14.617 -0.274 10.172 1 92.62 107 GLU A CA 1
ATOM 864 C C . GLU A 1 107 ? 13.734 -0.54 11.391 1 92.62 107 GLU A C 1
ATOM 866 O O . GLU A 1 107 ? 12.781 -1.318 11.312 1 92.62 107 GLU A O 1
ATOM 871 N N . LYS A 1 108 ? 14.008 0.112 12.445 1 91.44 108 LYS A N 1
ATOM 872 C CA . LYS A 1 108 ? 13.367 -0.229 13.703 1 91.44 108 LYS A CA 1
ATOM 873 C C . LYS A 1 108 ? 12.078 0.57 13.906 1 91.44 108 LYS A C 1
ATOM 875 O O . LYS A 1 108 ? 11.336 0.332 14.852 1 91.44 108 LYS A O 1
ATOM 880 N N . GLU A 1 109 ? 11.773 1.555 13.023 1 91.06 109 GLU A N 1
ATOM 881 C CA . GLU A 1 109 ? 10.641 2.465 13.211 1 91.06 109 GLU A CA 1
ATOM 882 C C . GLU A 1 109 ? 9.312 1.73 13.062 1 91.06 109 GLU A C 1
ATOM 884 O O . GLU A 1 109 ? 8.336 2.072 13.727 1 91.06 109 GLU A O 1
ATOM 889 N N . ILE A 1 110 ? 9.258 0.812 12.086 1 89.38 110 ILE A N 1
ATOM 890 C CA . ILE A 1 110 ? 8.062 0.015 11.812 1 89.38 110 ILE A CA 1
ATOM 891 C C . ILE A 1 110 ? 8.438 -1.465 11.758 1 89.38 110 ILE A C 1
ATOM 893 O O . ILE A 1 110 ? 9.453 -1.835 11.172 1 89.38 110 ILE A O 1
ATOM 897 N N . ASN A 1 111 ? 7.664 -2.15 12.438 1 86.75 111 ASN A N 1
ATOM 898 C CA . ASN A 1 111 ? 7.848 -3.598 12.398 1 86.75 111 ASN A CA 1
ATOM 899 C C . ASN A 1 111 ? 6.73 -4.281 11.617 1 86.75 111 ASN A C 1
ATOM 901 O O . ASN A 1 111 ? 5.551 -4.102 11.93 1 86.75 111 ASN A O 1
ATOM 905 N N . LEU A 1 112 ? 7.098 -4.918 10.547 1 84.5 112 LEU A N 1
ATOM 906 C CA . LEU A 1 112 ? 6.188 -5.703 9.719 1 84.5 112 LEU A CA 1
ATOM 907 C C . LEU A 1 112 ? 6.582 -7.18 9.734 1 84.5 112 LEU A C 1
ATOM 909 O O . LEU A 1 112 ? 7.664 -7.539 9.258 1 84.5 112 LEU A O 1
ATOM 913 N N . VAL A 1 113 ? 5.766 -7.98 10.305 1 85.06 113 VAL A N 1
ATOM 914 C CA . VAL A 1 113 ? 6.074 -9.406 10.367 1 85.06 113 VAL A CA 1
ATOM 915 C C . VAL A 1 113 ? 5.016 -10.195 9.609 1 85.06 113 VAL A C 1
ATOM 917 O O . VAL A 1 113 ? 3.822 -10.086 9.898 1 85.06 113 VAL A O 1
ATOM 920 N N . PHE A 1 114 ? 5.508 -10.992 8.625 1 86.69 114 PHE A N 1
ATOM 921 C CA . PHE A 1 114 ? 4.656 -11.867 7.828 1 86.69 114 PHE A CA 1
ATOM 922 C C . PHE A 1 114 ? 4.977 -13.336 8.102 1 86.69 114 PHE A C 1
ATOM 924 O O . PHE A 1 114 ? 6.133 -13.688 8.336 1 86.69 114 PHE A O 1
ATOM 931 N N . LYS A 1 115 ? 4.012 -14.086 8.078 1 88 115 LYS A N 1
ATOM 932 C CA . LYS A 1 115 ? 4.273 -15.523 8.117 1 88 115 LYS A CA 1
ATOM 933 C C . LYS A 1 115 ? 4.84 -16.016 6.785 1 88 115 LYS A C 1
ATOM 935 O O . LYS A 1 115 ? 4.5 -15.484 5.727 1 88 115 LYS A O 1
ATOM 940 N N . ASN A 1 116 ? 5.762 -16.906 6.914 1 92.25 116 ASN A N 1
ATOM 941 C CA . ASN A 1 116 ? 6.254 -17.609 5.738 1 92.25 116 ASN A CA 1
ATOM 942 C C . ASN A 1 116 ? 5.797 -19.062 5.723 1 92.25 116 ASN A C 1
ATOM 944 O O . ASN A 1 116 ? 6.324 -19.891 6.465 1 92.25 116 ASN A O 1
ATOM 948 N N . ASN A 1 117 ? 4.898 -19.406 4.789 1 94.62 117 ASN A N 1
ATOM 949 C CA . ASN A 1 117 ? 4.305 -20.734 4.762 1 94.62 117 ASN A CA 1
ATOM 950 C C . ASN A 1 117 ? 4.824 -21.562 3.586 1 94.62 117 ASN A C 1
ATOM 952 O O . ASN A 1 117 ? 4.211 -22.562 3.205 1 94.62 117 ASN A O 1
ATOM 956 N N . ALA A 1 118 ? 5.84 -21.156 3.02 1 93.38 118 ALA A N 1
ATOM 957 C CA . ALA A 1 118 ? 6.348 -21.812 1.818 1 93.38 118 ALA A CA 1
ATOM 958 C C . ALA A 1 118 ? 6.66 -23.281 2.086 1 93.38 118 ALA A C 1
ATOM 960 O O . ALA A 1 118 ? 6.457 -24.125 1.219 1 93.38 118 ALA A O 1
ATOM 961 N N . SER A 1 119 ? 7.109 -23.578 3.295 1 94.94 119 SER A N 1
ATOM 962 C CA . SER A 1 119 ? 7.512 -24.953 3.637 1 94.94 119 SER A CA 1
ATOM 963 C C . SER A 1 119 ? 6.301 -25.875 3.748 1 94.94 119 SER A C 1
ATOM 965 O O . SER A 1 119 ? 6.441 -27.094 3.713 1 94.94 119 SER A O 1
ATOM 967 N N . LEU A 1 120 ? 5.172 -25.297 3.822 1 94.75 120 LEU A N 1
ATOM 968 C CA . LEU A 1 120 ? 3.947 -26.078 3.979 1 94.75 120 LEU A CA 1
ATOM 969 C C . LEU A 1 120 ? 3.215 -26.203 2.646 1 94.75 120 LEU A C 1
ATOM 971 O O . LEU A 1 120 ? 2.152 -26.828 2.578 1 94.75 120 LEU A O 1
ATOM 975 N N . MET A 1 121 ? 3.777 -25.656 1.629 1 94 121 MET A N 1
ATOM 976 C CA . MET A 1 121 ? 3.117 -25.625 0.327 1 94 121 MET A CA 1
ATOM 977 C C . MET A 1 121 ? 3.797 -26.562 -0.657 1 94 121 MET A C 1
ATOM 979 O O . MET A 1 121 ? 5.023 -26.672 -0.684 1 94 121 MET A O 1
ATOM 983 N N . PHE A 1 122 ? 2.957 -27.219 -1.436 1 94.75 122 PHE A N 1
ATOM 984 C CA . PHE A 1 122 ? 3.422 -28.031 -2.555 1 94.75 122 PHE A CA 1
ATOM 985 C C . PHE A 1 122 ? 2.936 -27.453 -3.879 1 94.75 122 PHE A C 1
ATOM 987 O O . PHE A 1 122 ? 2.006 -26.641 -3.906 1 94.75 122 PHE A O 1
ATOM 994 N N . PRO A 1 123 ? 3.621 -27.781 -4.949 1 95.25 123 PRO A N 1
ATOM 995 C CA . PRO A 1 123 ? 3.236 -27.234 -6.254 1 95.25 123 PRO A CA 1
ATOM 996 C C . PRO A 1 123 ? 1.732 -27.328 -6.508 1 95.25 123 PRO A C 1
ATOM 998 O O . PRO A 1 123 ? 1.136 -26.375 -7.02 1 95.25 123 PRO A O 1
ATOM 1001 N N . GLN A 1 124 ? 1.123 -28.391 -5.996 1 96.25 124 GLN A N 1
ATOM 1002 C CA . GLN A 1 124 ? -0.305 -28.562 -6.234 1 96.25 124 GLN A CA 1
ATOM 1003 C C . GLN A 1 124 ? -1.124 -27.516 -5.48 1 96.25 124 GLN A C 1
ATOM 1005 O O . GLN A 1 124 ? -2.197 -27.125 -5.934 1 96.25 124 GLN A O 1
ATOM 1010 N N . ASP A 1 125 ? -0.653 -27.078 -4.34 1 96.81 125 ASP A N 1
ATOM 1011 C CA . ASP A 1 125 ? -1.349 -26.062 -3.561 1 96.81 125 ASP A CA 1
ATOM 1012 C C . ASP A 1 125 ? -1.362 -24.734 -4.297 1 96.81 125 ASP A C 1
ATOM 1014 O O . ASP A 1 125 ? -2.396 -24.062 -4.363 1 96.81 125 ASP A O 1
ATOM 1018 N N . TYR A 1 126 ? -0.239 -24.359 -4.891 1 96.81 126 TYR A N 1
ATOM 1019 C CA . TYR A 1 126 ? -0.159 -23.125 -5.668 1 96.81 126 TYR A CA 1
ATOM 1020 C C . TYR A 1 126 ? -1.064 -23.188 -6.891 1 96.81 126 TYR A C 1
ATOM 1022 O O . TYR A 1 126 ? -1.745 -22.219 -7.223 1 96.81 126 TYR A O 1
ATOM 1030 N N . GLU A 1 127 ? -1.057 -24.297 -7.5 1 96.88 127 GLU A N 1
ATOM 1031 C CA . GLU A 1 127 ? -1.874 -24.484 -8.695 1 96.88 127 GLU A CA 1
ATOM 1032 C C . GLU A 1 127 ? -3.359 -24.344 -8.375 1 96.88 127 GLU A C 1
ATOM 1034 O O . GLU A 1 127 ? -4.121 -23.766 -9.148 1 96.88 127 GLU A O 1
ATOM 1039 N N . LYS A 1 128 ? -3.744 -24.922 -7.254 1 97.31 128 LYS A N 1
ATOM 1040 C CA . LYS A 1 128 ? -5.137 -24.828 -6.824 1 97.31 128 LYS A CA 1
ATOM 1041 C C . LYS A 1 128 ? -5.543 -23.375 -6.594 1 97.31 128 LYS A C 1
ATOM 1043 O O . LYS A 1 128 ? -6.605 -22.953 -7.039 1 97.31 128 LYS A O 1
ATOM 1048 N N . VAL A 1 129 ? -4.711 -22.672 -5.898 1 96.94 129 VAL A N 1
ATOM 1049 C CA . VAL A 1 129 ? -4.961 -21.25 -5.621 1 96.94 129 VAL A CA 1
ATOM 1050 C C . VAL A 1 129 ? -5 -20.469 -6.93 1 96.94 129 VAL A C 1
ATOM 1052 O O . VAL A 1 129 ? -5.922 -19.688 -7.16 1 96.94 129 VAL A O 1
ATOM 1055 N N . GLN A 1 130 ? -4.035 -20.719 -7.766 1 97.44 130 GLN A N 1
ATOM 1056 C CA . GLN A 1 130 ? -3.947 -20.047 -9.062 1 97.44 130 GLN A CA 1
ATOM 1057 C C . GLN A 1 130 ? -5.207 -20.281 -9.891 1 97.44 130 GLN A C 1
ATOM 1059 O O . GLN A 1 130 ? -5.777 -19.344 -10.453 1 97.44 130 GLN A O 1
ATOM 1064 N N . LYS A 1 131 ? -5.625 -21.531 -9.945 1 97.06 131 LYS A N 1
ATOM 1065 C CA . LYS A 1 131 ? -6.793 -21.906 -10.742 1 97.06 131 LYS A CA 1
ATOM 1066 C C . LYS A 1 131 ? -8.055 -21.219 -10.219 1 97.06 131 LYS A C 1
ATOM 1068 O O . LYS A 1 131 ? -8.891 -20.766 -11 1 97.06 131 LYS A O 1
ATOM 1073 N N . ALA A 1 132 ? -8.188 -21.172 -8.961 1 96.56 132 ALA A N 1
ATOM 1074 C CA . ALA A 1 132 ? -9.352 -20.531 -8.352 1 96.56 132 ALA A CA 1
ATOM 1075 C C . ALA A 1 132 ? -9.422 -19.062 -8.734 1 96.56 132 ALA A C 1
ATOM 1077 O O . ALA A 1 132 ? -10.5 -18.547 -9.055 1 96.56 132 ALA A O 1
ATOM 1078 N N . ILE A 1 133 ? -8.312 -18.359 -8.734 1 97.12 133 ILE A N 1
ATOM 1079 C CA . ILE A 1 133 ? -8.25 -16.938 -9.062 1 97.12 133 ILE A CA 1
ATOM 1080 C C . ILE A 1 133 ? -8.516 -16.75 -10.555 1 97.12 133 ILE A C 1
ATOM 1082 O O . ILE A 1 133 ? -9.312 -15.883 -10.938 1 97.12 133 ILE A O 1
ATOM 1086 N N . LEU A 1 134 ? -7.836 -17.562 -11.406 1 96.56 134 LEU A N 1
ATOM 1087 C CA . LEU A 1 134 ? -7.949 -17.438 -12.852 1 96.56 134 LEU A CA 1
ATOM 1088 C C . LEU A 1 134 ? -9.383 -17.672 -13.312 1 96.56 134 LEU A C 1
ATOM 1090 O O . LEU A 1 134 ? -9.852 -17.062 -14.273 1 96.56 134 LEU A O 1
ATOM 1094 N N . ALA A 1 135 ? -10.086 -18.594 -12.609 1 94.75 135 ALA A N 1
ATOM 1095 C CA . ALA A 1 135 ? -11.477 -18.891 -12.93 1 94.75 135 ALA A CA 1
ATOM 1096 C C . ALA A 1 135 ? -12.352 -17.656 -12.773 1 94.75 135 ALA A C 1
ATOM 1098 O O . ALA A 1 135 ? -13.352 -17.484 -13.484 1 94.75 135 ALA A O 1
ATOM 1099 N N . HIS A 1 136 ? -11.977 -16.734 -11.93 1 92.06 136 HIS A N 1
ATOM 1100 C CA . HIS A 1 136 ? -12.75 -15.531 -11.664 1 92.06 136 HIS A CA 1
ATOM 1101 C C . HIS A 1 136 ? -12.281 -14.375 -12.539 1 92.06 136 HIS A C 1
ATOM 1103 O O . HIS A 1 136 ? -13.07 -13.5 -12.898 1 92.06 136 HIS A O 1
ATOM 1109 N N . LEU A 1 137 ? -10.977 -14.234 -12.812 1 89.56 137 LEU A N 1
ATOM 1110 C CA . LEU A 1 137 ? -10.414 -13.164 -13.625 1 89.56 137 LEU A CA 1
ATOM 1111 C C . LEU A 1 137 ? -10.891 -13.273 -15.07 1 89.56 137 LEU A C 1
ATOM 1113 O O . LEU A 1 137 ? -11.086 -12.258 -15.742 1 89.56 137 LEU A O 1
ATOM 1117 N N . ASN A 1 138 ? -11.047 -14.469 -15.586 1 77.44 138 ASN A N 1
ATOM 1118 C CA . ASN A 1 138 ? -11.445 -14.719 -16.969 1 77.44 138 ASN A CA 1
ATOM 1119 C C . ASN A 1 138 ? -12.961 -14.68 -17.125 1 77.44 138 ASN A C 1
ATOM 1121 O O . ASN A 1 138 ? -13.484 -14.969 -18.203 1 77.44 138 ASN A O 1
ATOM 1125 N N . LYS A 1 139 ? -13.648 -14.359 -16.016 1 68.81 139 LYS A N 1
ATOM 1126 C CA . LYS A 1 139 ? -15.094 -14.188 -16.141 1 68.81 139 LYS A CA 1
ATOM 1127 C C . LYS A 1 139 ? -15.445 -12.773 -16.594 1 68.81 139 LYS A C 1
ATOM 1129 O O . LYS A 1 139 ? -14.758 -11.812 -16.25 1 68.81 139 LYS A O 1
ATOM 1134 N N . MET B 1 1 ? 22.656 -7.523 -11.773 1 65 1 MET B N 1
ATOM 1135 C CA . MET B 1 1 ? 22.094 -8.859 -11.938 1 65 1 MET B CA 1
ATOM 1136 C C . MET B 1 1 ? 20.562 -8.82 -11.852 1 65 1 MET B C 1
ATOM 1138 O O . MET B 1 1 ? 20 -7.961 -11.172 1 65 1 MET B O 1
ATOM 1142 N N . SER B 1 2 ? 19.875 -9.469 -12.719 1 87.38 2 SER B N 1
ATOM 1143 C CA . SER B 1 2 ? 18.422 -9.477 -12.82 1 87.38 2 SER B CA 1
ATOM 1144 C C . SER B 1 2 ? 17.781 -10.086 -11.57 1 87.38 2 SER B C 1
ATOM 1146 O O . SER B 1 2 ? 18.375 -10.961 -10.93 1 87.38 2 SER B O 1
ATOM 1148 N N . THR B 1 3 ? 16.75 -9.523 -11.102 1 92.56 3 THR B N 1
ATOM 1149 C CA . THR B 1 3 ? 16.078 -10.023 -9.906 1 92.56 3 THR B CA 1
ATOM 1150 C C . THR B 1 3 ? 15.328 -11.312 -10.203 1 92.56 3 THR B C 1
ATOM 1152 O O . THR B 1 3 ? 15.156 -11.68 -11.367 1 92.56 3 THR B O 1
ATOM 1155 N N . ILE B 1 4 ? 14.969 -12.031 -9.211 1 93.75 4 ILE B N 1
ATOM 1156 C CA . ILE B 1 4 ? 14.195 -13.258 -9.352 1 93.75 4 ILE B CA 1
ATOM 1157 C C . ILE B 1 4 ? 12.891 -12.969 -10.086 1 93.75 4 ILE B C 1
ATOM 1159 O O . ILE B 1 4 ? 12.383 -13.828 -10.812 1 93.75 4 ILE B O 1
ATOM 1163 N N . PHE B 1 5 ? 12.375 -11.773 -9.938 1 96.25 5 PHE B N 1
ATOM 1164 C CA . PHE B 1 5 ? 11.141 -11.398 -10.625 1 96.25 5 PHE B CA 1
ATOM 1165 C C . PHE B 1 5 ? 11.344 -11.391 -12.133 1 96.25 5 PHE B C 1
ATOM 1167 O O . PHE B 1 5 ? 10.461 -11.805 -12.891 1 96.25 5 PHE B O 1
ATOM 1174 N N . THR B 1 6 ? 12.492 -10.914 -12.492 1 95.5 6 THR B N 1
ATOM 1175 C CA . THR B 1 6 ? 12.805 -10.906 -13.914 1 95.5 6 THR B CA 1
ATOM 1176 C C . THR B 1 6 ? 12.805 -12.32 -14.477 1 95.5 6 THR B C 1
ATOM 1178 O O . THR B 1 6 ? 12.336 -12.555 -15.586 1 95.5 6 THR B O 1
ATOM 1181 N N . LYS B 1 7 ? 13.336 -13.234 -13.703 1 95.88 7 LYS B N 1
ATOM 1182 C CA . LYS B 1 7 ? 13.359 -14.633 -14.125 1 95.88 7 LYS B CA 1
ATOM 1183 C C . LYS B 1 7 ? 11.945 -15.195 -14.242 1 95.88 7 LYS B C 1
ATOM 1185 O O . LYS B 1 7 ? 11.648 -15.977 -15.148 1 95.88 7 LYS B O 1
ATOM 1190 N N . ILE B 1 8 ? 11.062 -14.812 -13.336 1 95.12 8 ILE B N 1
ATOM 1191 C CA . ILE B 1 8 ? 9.664 -15.227 -13.375 1 95.12 8 ILE B CA 1
ATOM 1192 C C . ILE B 1 8 ? 8.984 -14.625 -14.609 1 95.12 8 ILE B C 1
ATOM 1194 O O . ILE B 1 8 ? 8.289 -15.328 -15.344 1 95.12 8 ILE B O 1
ATOM 1198 N N . ILE B 1 9 ? 9.242 -13.375 -14.875 1 95.44 9 ILE B N 1
ATOM 1199 C CA . ILE B 1 9 ? 8.633 -12.641 -15.977 1 95.44 9 ILE B CA 1
ATOM 1200 C C . ILE B 1 9 ? 9.062 -13.258 -17.312 1 95.44 9 ILE B C 1
ATOM 1202 O O . ILE B 1 9 ? 8.25 -13.391 -18.219 1 95.44 9 ILE B O 1
ATOM 1206 N N . LYS B 1 10 ? 10.266 -13.68 -17.344 1 94.94 10 LYS B N 1
ATOM 1207 C CA . LYS B 1 10 ? 10.805 -14.266 -18.562 1 94.94 10 LYS B CA 1
ATOM 1208 C C . LYS B 1 10 ? 10.5 -15.766 -18.625 1 94.94 10 LYS B C 1
ATOM 1210 O O . LYS B 1 10 ? 10.961 -16.453 -19.547 1 94.94 10 LYS B O 1
ATOM 1215 N N . LYS B 1 11 ? 9.875 -16.281 -17.672 1 94.44 11 LYS B N 1
ATOM 1216 C CA . LYS B 1 11 ? 9.43 -17.672 -17.609 1 94.44 11 LYS B CA 1
ATOM 1217 C C . LYS B 1 11 ? 10.625 -18.625 -17.516 1 94.44 11 LYS B C 1
ATOM 1219 O O . LYS B 1 11 ? 10.594 -19.719 -18.094 1 94.44 11 LYS B O 1
ATOM 1224 N N . GLN B 1 12 ? 11.641 -18.141 -16.875 1 94.69 12 GLN B N 1
ATOM 1225 C CA . GLN B 1 12 ? 12.828 -18.969 -16.656 1 94.69 12 GLN B CA 1
ATOM 1226 C C . GLN B 1 12 ? 12.688 -19.797 -15.391 1 94.69 12 GLN B C 1
ATOM 1228 O O . GLN B 1 12 ? 13.375 -20.812 -15.227 1 94.69 12 GLN B O 1
ATOM 1233 N N . VAL B 1 13 ? 11.891 -19.406 -14.461 1 91.88 13 VAL B N 1
ATOM 1234 C CA . VAL B 1 13 ? 11.523 -20.156 -13.258 1 91.88 13 VAL B CA 1
ATOM 1235 C C . VAL B 1 13 ? 10.008 -20.141 -13.086 1 91.88 13 VAL B C 1
ATOM 1237 O O . VAL B 1 13 ? 9.32 -19.281 -13.641 1 91.88 13 VAL B O 1
ATOM 1240 N N . PRO B 1 14 ? 9.555 -21.125 -12.453 1 89.81 14 PRO B N 1
ATOM 1241 C CA . PRO B 1 14 ? 8.102 -21.156 -12.266 1 89.81 14 PRO B CA 1
ATOM 1242 C C . PRO B 1 14 ? 7.578 -19.922 -11.539 1 89.81 14 PRO B C 1
ATOM 1244 O O . PRO B 1 14 ? 8.219 -19.422 -10.609 1 89.81 14 PRO B O 1
ATOM 1247 N N . GLY B 1 15 ? 6.609 -19.391 -12.086 1 89.62 15 GLY B N 1
ATOM 1248 C CA . GLY B 1 15 ? 5.824 -18.312 -11.508 1 89.62 15 GLY B CA 1
ATOM 1249 C C . GLY B 1 15 ? 4.328 -18.5 -11.68 1 89.62 15 GLY B C 1
ATOM 1250 O O . GLY B 1 15 ? 3.885 -19.078 -12.672 1 89.62 15 GLY B O 1
ATOM 1251 N N . TYR B 1 16 ? 3.508 -18.797 -10.617 1 96.06 16 TYR B N 1
ATOM 1252 C CA . TYR B 1 16 ? 2.057 -18.938 -10.648 1 96.06 16 TYR B CA 1
ATOM 1253 C C . TYR B 1 16 ? 1.392 -17.641 -11.086 1 96.06 16 TYR B C 1
ATOM 1255 O O . TYR B 1 16 ? 0.795 -16.938 -10.266 1 96.06 16 TYR B O 1
ATOM 1263 N N . LEU B 1 17 ? 1.45 -17.469 -12.453 1 97.44 17 LEU B N 1
ATOM 1264 C CA . LEU B 1 17 ? 1.023 -16.188 -13.031 1 97.44 17 LEU B CA 1
ATOM 1265 C C . LEU B 1 17 ? -0.494 -16.062 -12.984 1 97.44 17 LEU B C 1
ATOM 1267 O O . LEU B 1 17 ? -1.219 -17.016 -13.258 1 97.44 17 LEU B O 1
ATOM 1271 N N . LEU B 1 18 ? -0.906 -14.867 -12.703 1 98.38 18 LEU B N 1
ATOM 1272 C CA . LEU B 1 18 ? -2.334 -14.57 -12.648 1 98.38 18 LEU B CA 1
ATOM 1273 C C . LEU B 1 18 ? -2.732 -13.594 -13.742 1 98.38 18 LEU B C 1
ATOM 1275 O O . LEU B 1 18 ? -3.867 -13.625 -14.227 1 98.38 18 LEU B O 1
ATOM 1279 N N . TYR B 1 19 ? -1.928 -12.664 -14.055 1 98.25 19 TYR B N 1
ATOM 1280 C CA . TYR B 1 19 ? -2.195 -11.578 -14.984 1 98.25 19 TYR B CA 1
ATOM 1281 C C . TYR B 1 19 ? -0.911 -11.117 -15.664 1 98.25 19 TYR B C 1
ATOM 1283 O O . TYR B 1 19 ? 0.157 -11.109 -15.047 1 98.25 19 TYR B O 1
ATOM 1291 N N . GLU B 1 20 ? -1.029 -10.75 -16.953 1 97.81 20 GLU B N 1
ATOM 1292 C CA . GLU B 1 20 ? 0.109 -10.18 -17.656 1 97.81 20 GLU B CA 1
ATOM 1293 C C . GLU B 1 20 ? -0.351 -9.273 -18.797 1 97.81 20 GLU B C 1
ATOM 1295 O O . GLU B 1 20 ? -1.289 -9.609 -19.531 1 97.81 20 GLU B O 1
ATOM 1300 N N . ASP B 1 21 ? 0.235 -8.141 -18.938 1 97.94 21 ASP B N 1
ATOM 1301 C CA . ASP B 1 21 ? 0.095 -7.289 -20.109 1 97.94 21 ASP B CA 1
ATOM 1302 C C . ASP B 1 21 ? 1.436 -6.676 -20.516 1 97.94 21 ASP B C 1
ATOM 1304 O O . ASP B 1 21 ? 2.494 -7.211 -20.172 1 97.94 21 ASP B O 1
ATOM 1308 N N . ASN B 1 22 ? 1.453 -5.609 -21.234 1 97.56 22 ASN B N 1
ATOM 1309 C CA . ASN B 1 22 ? 2.705 -5.07 -21.75 1 97.56 22 ASN B CA 1
ATOM 1310 C C . ASN B 1 22 ? 3.523 -4.391 -20.672 1 97.56 22 ASN B C 1
ATOM 1312 O O . ASN B 1 22 ? 4.738 -4.238 -20.797 1 97.56 22 ASN B O 1
ATOM 1316 N N . LEU B 1 23 ? 2.926 -4.086 -19.547 1 98.44 23 LEU B N 1
ATOM 1317 C CA . LEU B 1 23 ? 3.6 -3.238 -18.578 1 98.44 23 LEU B CA 1
ATOM 1318 C C . LEU B 1 23 ? 3.779 -3.969 -17.25 1 98.44 23 LEU B C 1
ATOM 1320 O O . LEU B 1 23 ? 4.734 -3.707 -16.516 1 98.44 23 LEU B O 1
ATOM 1324 N N . VAL B 1 24 ? 2.805 -4.891 -16.906 1 98.44 24 VAL B N 1
ATOM 1325 C CA . VAL B 1 24 ? 2.785 -5.414 -15.539 1 98.44 24 VAL B CA 1
ATOM 1326 C C . VAL B 1 24 ? 2.486 -6.91 -15.562 1 98.44 24 VAL B C 1
ATOM 1328 O O . VAL B 1 24 ? 1.913 -7.418 -16.531 1 98.44 24 VAL B O 1
ATOM 1331 N N . VAL B 1 25 ? 2.938 -7.602 -14.523 1 98.44 25 VAL B N 1
ATOM 1332 C CA . VAL B 1 25 ? 2.646 -9.008 -14.281 1 98.44 25 VAL B CA 1
ATOM 1333 C C . VAL B 1 25 ? 2.199 -9.203 -12.828 1 98.44 25 VAL B C 1
ATOM 1335 O O . VAL B 1 25 ? 2.584 -8.43 -11.945 1 98.44 25 VAL B O 1
ATOM 1338 N N . ALA B 1 26 ? 1.302 -10.109 -12.609 1 98.75 26 ALA B N 1
ATOM 1339 C CA . ALA B 1 26 ? 0.905 -10.531 -11.266 1 98.75 26 ALA B CA 1
ATOM 1340 C C . ALA B 1 26 ? 1.081 -12.031 -11.094 1 98.75 26 ALA B C 1
ATOM 1342 O O . ALA B 1 26 ? 0.778 -12.812 -12 1 98.75 26 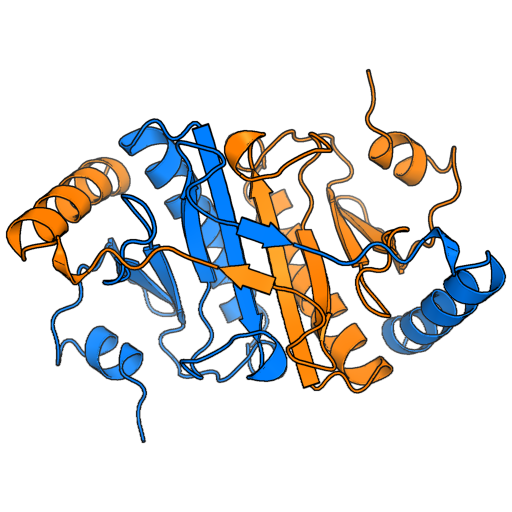ALA B O 1
ATOM 1343 N N . PHE B 1 27 ? 1.595 -12.414 -9.953 1 98.5 27 PHE B N 1
ATOM 1344 C CA . PHE B 1 27 ? 1.8 -13.828 -9.68 1 98.5 27 PHE B CA 1
ATOM 1345 C C . PHE B 1 27 ? 1.751 -14.102 -8.18 1 98.5 27 PHE B C 1
ATOM 1347 O O . PHE B 1 27 ? 1.902 -13.188 -7.375 1 98.5 27 PHE B O 1
ATOM 1354 N N . LEU B 1 28 ? 1.574 -15.328 -7.816 1 98.25 28 LEU B N 1
ATOM 1355 C CA . LEU B 1 28 ? 1.497 -15.695 -6.406 1 98.25 28 LEU B CA 1
ATOM 1356 C C . LEU B 1 28 ? 2.861 -15.57 -5.734 1 98.25 28 LEU B C 1
ATOM 1358 O O . LEU B 1 28 ? 3.875 -15.984 -6.297 1 98.25 28 LEU B O 1
ATOM 1362 N N . ASP B 1 29 ? 2.916 -14.922 -4.652 1 97.69 29 ASP B N 1
ATOM 1363 C CA . ASP B 1 29 ? 4.113 -14.992 -3.824 1 97.69 29 ASP B CA 1
ATOM 1364 C C . ASP B 1 29 ? 4.32 -16.391 -3.266 1 97.69 29 ASP B C 1
ATOM 1366 O O . ASP B 1 29 ? 3.379 -17.016 -2.768 1 97.69 29 ASP B O 1
ATOM 1370 N N . ILE B 1 30 ? 5.449 -16.844 -3.217 1 95 30 ILE B N 1
ATOM 1371 C CA . ILE B 1 30 ? 5.727 -18.219 -2.842 1 95 30 ILE B CA 1
ATOM 1372 C C . ILE B 1 30 ? 5.562 -18.391 -1.333 1 95 30 ILE B C 1
ATOM 1374 O O . ILE B 1 30 ? 5.309 -19.5 -0.85 1 95 30 ILE B O 1
ATOM 1378 N N . THR B 1 31 ? 5.762 -17.328 -0.553 1 95.06 31 THR B N 1
ATOM 1379 C CA . THR B 1 31 ? 5.672 -17.422 0.9 1 95.06 31 THR B CA 1
ATOM 1380 C C . THR B 1 31 ? 4.23 -17.688 1.336 1 95.06 31 THR B C 1
ATOM 1382 O O . THR B 1 31 ? 3.992 -18.297 2.377 1 95.06 31 THR B O 1
ATOM 1385 N N . GLN B 1 32 ? 3.328 -17.141 0.559 1 96.81 32 GLN B N 1
ATOM 1386 C CA . GLN B 1 32 ? 1.915 -17.25 0.909 1 96.81 32 GLN B CA 1
ATOM 1387 C C . GLN B 1 32 ? 1.688 -16.922 2.383 1 96.81 32 GLN B C 1
ATOM 1389 O O . GLN B 1 32 ? 1.072 -17.703 3.109 1 96.81 32 GLN B O 1
ATOM 1394 N N . ALA B 1 33 ? 2.207 -15.719 2.66 1 96.69 33 ALA B N 1
ATOM 1395 C CA . ALA B 1 33 ? 1.95 -15.258 4.02 1 96.69 33 ALA B CA 1
ATOM 1396 C C . ALA B 1 33 ? 0.517 -15.562 4.445 1 96.69 33 ALA B C 1
ATOM 1398 O O . ALA B 1 33 ? 0.272 -15.961 5.586 1 96.69 33 ALA B O 1
ATOM 1399 N N . THR B 1 34 ? -0.404 -15.312 3.557 1 97.5 34 THR B N 1
ATOM 1400 C CA . THR B 1 34 ? -1.78 -15.789 3.631 1 97.5 34 THR B CA 1
ATOM 1401 C C . THR B 1 34 ? -2.227 -16.359 2.287 1 97.5 34 THR B C 1
ATOM 1403 O O . THR B 1 34 ? -1.58 -16.125 1.263 1 97.5 34 THR B O 1
ATOM 1406 N N . LYS B 1 35 ? -3.285 -17.141 2.365 1 97.31 35 LYS B N 1
ATOM 1407 C CA . LYS B 1 35 ? -3.805 -17.75 1.14 1 97.31 35 LYS B CA 1
ATOM 1408 C C . LYS B 1 35 ? -4.188 -16.672 0.121 1 97.31 35 LYS B C 1
ATOM 1410 O O . LYS B 1 35 ? -5.004 -15.797 0.411 1 97.31 35 LYS B O 1
ATOM 1415 N N . GLY B 1 36 ? -3.566 -16.766 -1.063 1 98.06 36 GLY B N 1
ATOM 1416 C CA . GLY B 1 36 ? -3.881 -15.828 -2.129 1 98.06 36 GLY B CA 1
ATOM 1417 C C . GLY B 1 36 ? -2.918 -14.656 -2.197 1 98.06 36 GLY B C 1
ATOM 1418 O O . GLY B 1 36 ? -3.045 -13.789 -3.066 1 98.06 36 GLY B O 1
ATOM 1419 N N . HIS B 1 37 ? -1.903 -14.602 -1.264 1 98.62 37 HIS B N 1
ATOM 1420 C CA . HIS B 1 37 ? -0.898 -13.539 -1.307 1 98.62 37 HIS B CA 1
ATOM 1421 C C . HIS B 1 37 ? -0.289 -13.414 -2.699 1 98.62 37 HIS B C 1
ATOM 1423 O O . HIS B 1 37 ? 0.324 -14.359 -3.199 1 98.62 37 HIS B O 1
ATOM 1429 N N . THR B 1 38 ? -0.443 -12.273 -3.291 1 98.75 38 THR B N 1
ATOM 1430 C CA . THR B 1 38 ? -0.094 -12.023 -4.684 1 98.75 38 THR B 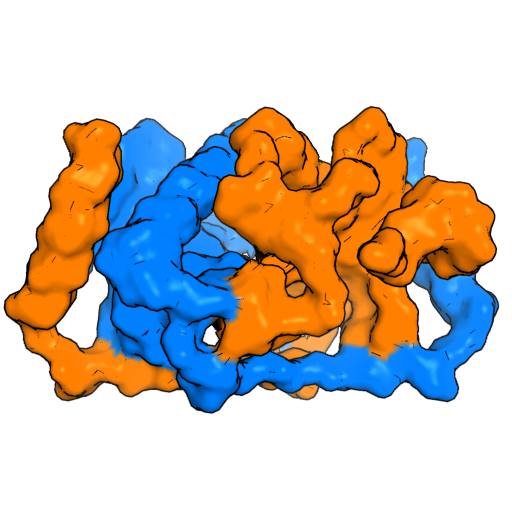CA 1
ATOM 1431 C C . THR B 1 38 ? 0.812 -10.797 -4.797 1 98.75 38 THR B C 1
ATOM 1433 O O . THR B 1 38 ? 0.673 -9.844 -4.031 1 98.75 38 THR B O 1
ATOM 1436 N N . LEU B 1 39 ? 1.709 -10.852 -5.738 1 98.75 39 LEU B N 1
ATOM 1437 C CA . LEU B 1 39 ? 2.553 -9.711 -6.074 1 98.75 39 LEU B CA 1
ATOM 1438 C C . LEU B 1 39 ? 2.166 -9.133 -7.43 1 98.75 39 LEU B C 1
ATOM 1440 O O . LEU B 1 39 ? 1.901 -9.875 -8.375 1 98.75 39 LEU B O 1
ATOM 1444 N N . VAL B 1 40 ? 2.041 -7.859 -7.551 1 98.88 40 VAL B N 1
ATOM 1445 C CA . VAL B 1 40 ? 1.919 -7.145 -8.812 1 98.88 40 VAL B CA 1
ATOM 1446 C C . VAL B 1 40 ? 3.197 -6.355 -9.094 1 98.88 40 VAL B C 1
ATOM 1448 O O . VAL B 1 40 ? 3.643 -5.57 -8.25 1 98.88 40 VAL B O 1
ATOM 1451 N N . VAL B 1 41 ? 3.791 -6.543 -10.273 1 98.69 41 VAL B N 1
ATOM 1452 C CA . VAL B 1 41 ? 5.164 -6.133 -10.555 1 98.69 41 VAL B CA 1
ATOM 1453 C C . VAL B 1 41 ? 5.25 -5.551 -11.969 1 98.69 41 VAL B C 1
ATOM 1455 O O . VAL B 1 41 ? 4.715 -6.121 -12.914 1 98.69 41 VAL B O 1
ATOM 1458 N N . PRO B 1 42 ? 5.887 -4.348 -12.109 1 98.75 42 PRO B N 1
ATOM 1459 C CA . PRO B 1 42 ? 6.184 -3.924 -13.477 1 98.75 42 PRO B CA 1
ATOM 1460 C C . PRO B 1 42 ? 7.16 -4.863 -14.188 1 98.75 42 PRO B C 1
ATOM 1462 O O . PRO B 1 42 ? 8.078 -5.395 -13.555 1 98.75 42 PRO B O 1
ATOM 1465 N N . LYS B 1 43 ? 6.977 -5.035 -15.453 1 97.62 43 LYS B N 1
ATOM 1466 C CA . LYS B 1 43 ? 7.875 -5.906 -16.203 1 97.62 43 LYS B CA 1
ATOM 1467 C C . LYS B 1 43 ? 9.289 -5.332 -16.234 1 97.62 43 LYS B C 1
ATOM 1469 O O . LYS B 1 43 ? 10.266 -6.074 -16.125 1 97.62 43 LYS B O 1
ATOM 1474 N N . GLN B 1 44 ? 9.328 -4.035 -16.5 1 97.38 44 GLN B N 1
ATOM 1475 C CA . GLN B 1 44 ? 10.633 -3.381 -16.406 1 97.38 44 GLN B CA 1
ATOM 1476 C C . GLN B 1 44 ? 11.125 -3.318 -14.969 1 97.38 44 GLN B C 1
ATOM 1478 O O . GLN B 1 44 ? 10.344 -3.062 -14.047 1 97.38 44 GLN B O 1
ATOM 1483 N N . GLU B 1 45 ? 12.43 -3.459 -14.758 1 97.25 45 GLU B N 1
ATOM 1484 C CA . GLU B 1 45 ? 13.016 -3.518 -13.422 1 97.25 45 GLU B CA 1
ATOM 1485 C C . GLU B 1 45 ? 13.219 -2.119 -12.852 1 97.25 45 GLU B C 1
ATOM 1487 O O . GLU B 1 45 ? 14.344 -1.625 -12.789 1 97.25 45 GLU B O 1
ATOM 1492 N N . TYR B 1 46 ? 12.234 -1.53 -12.398 1 97.94 46 TYR B N 1
ATOM 1493 C CA . TYR B 1 46 ? 12.359 -0.309 -11.617 1 97.94 46 TYR B CA 1
ATOM 1494 C C . TYR B 1 46 ? 12.68 -0.628 -10.164 1 97.94 46 TYR B C 1
ATOM 1496 O O . TYR B 1 46 ? 11.969 -1.398 -9.516 1 97.94 46 TYR B O 1
ATOM 1504 N N . ARG B 1 47 ? 13.617 -0.063 -9.625 1 97.44 47 ARG B N 1
ATOM 1505 C CA . ARG B 1 47 ? 14.117 -0.413 -8.297 1 97.44 47 ARG B CA 1
ATOM 1506 C C . ARG B 1 47 ? 13.133 0.006 -7.211 1 97.44 47 ARG B C 1
ATOM 1508 O O . ARG B 1 47 ? 12.938 -0.717 -6.23 1 97.44 47 ARG B O 1
ATOM 1515 N N . ASP B 1 48 ? 12.617 1.216 -7.355 1 98.31 48 ASP B N 1
ATOM 1516 C CA . ASP B 1 48 ? 11.758 1.785 -6.324 1 98.31 48 ASP B CA 1
ATOM 1517 C C . ASP B 1 48 ? 10.812 2.828 -6.914 1 98.31 48 ASP B C 1
ATOM 1519 O O . ASP B 1 48 ? 10.734 2.982 -8.133 1 98.31 48 ASP B O 1
ATOM 1523 N N . ILE B 1 49 ? 10.031 3.453 -6.043 1 98.69 49 ILE B N 1
ATOM 1524 C CA . ILE B 1 49 ? 8.969 4.344 -6.484 1 98.69 49 ILE B CA 1
ATOM 1525 C C . ILE B 1 49 ? 9.562 5.543 -7.219 1 98.69 49 ILE B C 1
ATOM 1527 O O . ILE B 1 49 ? 8.93 6.105 -8.117 1 98.69 49 ILE B O 1
ATOM 1531 N N . LEU B 1 50 ? 10.789 5.988 -6.875 1 98.19 50 LEU B N 1
ATOM 1532 C CA . LEU B 1 50 ? 11.43 7.141 -7.492 1 98.19 50 LEU B CA 1
ATOM 1533 C C . LEU B 1 50 ? 11.742 6.871 -8.961 1 98.19 50 LEU B C 1
ATOM 1535 O O . LEU B 1 50 ? 11.812 7.797 -9.766 1 98.19 50 LEU B O 1
ATOM 1539 N N . MET B 1 51 ? 11.812 5.621 -9.344 1 98.12 51 MET B N 1
ATOM 1540 C CA . MET B 1 51 ? 12.195 5.234 -10.695 1 98.12 51 MET B CA 1
ATOM 1541 C C . MET B 1 51 ? 10.969 4.828 -11.516 1 98.12 51 MET B C 1
ATOM 1543 O O . MET B 1 51 ? 11.078 4.574 -12.711 1 98.12 51 MET B O 1
ATOM 1547 N N . MET B 1 52 ? 9.82 4.758 -10.852 1 98.25 52 MET B N 1
ATOM 1548 C CA . MET B 1 52 ? 8.586 4.344 -11.523 1 98.25 52 MET B CA 1
ATOM 1549 C C . MET B 1 52 ? 8.016 5.48 -12.359 1 98.25 52 MET B C 1
ATOM 1551 O O . MET B 1 52 ? 7.668 6.539 -11.828 1 98.25 52 MET B O 1
ATOM 1555 N N . PRO B 1 53 ? 7.875 5.281 -13.719 1 98.5 53 PRO B N 1
ATOM 1556 C CA . PRO B 1 53 ? 7.141 6.289 -14.492 1 98.5 53 PRO B CA 1
ATOM 1557 C C . PRO B 1 53 ? 5.668 6.383 -14.094 1 98.5 53 PRO B C 1
ATOM 1559 O O . PRO B 1 53 ? 5.043 5.367 -13.781 1 98.5 53 PRO B O 1
ATOM 1562 N N . GLU B 1 54 ? 5.16 7.586 -14.195 1 98.12 54 GLU B N 1
ATOM 1563 C CA . GLU B 1 54 ? 3.801 7.832 -13.719 1 98.12 54 GLU B CA 1
ATOM 1564 C C . GLU B 1 54 ? 2.799 6.926 -14.43 1 98.12 54 GLU B C 1
ATOM 1566 O O . GLU B 1 54 ? 1.908 6.359 -13.797 1 98.12 54 GLU B O 1
ATOM 1571 N N . ASP B 1 55 ? 2.938 6.805 -15.711 1 98 55 ASP B N 1
ATOM 1572 C CA . ASP B 1 55 ? 1.975 6.027 -16.484 1 98 55 ASP B CA 1
ATOM 1573 C C . ASP B 1 55 ? 2.023 4.551 -16.109 1 98 55 ASP B C 1
ATOM 1575 O O . ASP B 1 55 ? 0.985 3.895 -16 1 98 55 ASP B O 1
ATOM 1579 N N . VAL B 1 56 ? 3.236 3.984 -15.906 1 98.69 56 VAL B N 1
ATOM 1580 C CA . VAL B 1 56 ? 3.391 2.594 -15.492 1 98.69 56 VAL B CA 1
ATOM 1581 C C . VAL B 1 56 ? 2.832 2.412 -14.086 1 98.69 56 VAL B C 1
ATOM 1583 O O . VAL B 1 56 ? 2.146 1.426 -13.805 1 98.69 56 VAL B O 1
ATOM 1586 N N . PHE B 1 57 ? 3.143 3.422 -13.203 1 98.81 57 PHE B N 1
ATOM 1587 C CA . PHE B 1 57 ? 2.68 3.375 -11.82 1 98.81 57 PHE B CA 1
ATOM 1588 C C . PHE B 1 57 ? 1.157 3.332 -11.766 1 98.81 57 PHE B C 1
ATOM 1590 O O . PHE B 1 57 ? 0.581 2.475 -11.094 1 98.81 57 PHE B O 1
ATOM 1597 N N . VAL B 1 58 ? 0.53 4.172 -12.461 1 98.5 58 VAL B N 1
ATOM 1598 C CA . VAL B 1 58 ? -0.925 4.285 -12.461 1 98.5 58 VAL B CA 1
ATOM 1599 C C . VAL B 1 58 ? -1.542 3.012 -13.039 1 98.5 58 VAL B C 1
ATOM 1601 O O . VAL B 1 58 ? -2.529 2.498 -12.508 1 98.5 58 VAL B O 1
ATOM 1604 N N . HIS B 1 59 ? -0.974 2.52 -14.109 1 98.69 59 HIS B N 1
ATOM 1605 C CA . HIS B 1 59 ? -1.469 1.282 -14.703 1 98.69 59 HIS B CA 1
ATOM 1606 C C . HIS B 1 59 ? -1.32 0.112 -13.734 1 98.69 59 HIS B C 1
ATOM 1608 O O . HIS B 1 59 ? -2.223 -0.722 -13.617 1 98.69 59 HIS B O 1
ATOM 1614 N N . LEU B 1 60 ? -0.178 0.032 -13.078 1 98.88 60 LEU B N 1
ATOM 1615 C CA . LEU B 1 60 ? 0.064 -1.017 -12.094 1 98.88 60 LEU B CA 1
ATOM 1616 C C . LEU B 1 60 ? -1.027 -1.024 -11.031 1 98.88 60 LEU B C 1
ATOM 1618 O O . LEU B 1 60 ? -1.564 -2.082 -10.695 1 98.88 60 LEU B O 1
ATOM 1622 N N . PHE B 1 61 ? -1.441 0.094 -10.555 1 98.81 61 PHE B N 1
ATOM 1623 C CA . PHE B 1 61 ? -2.416 0.149 -9.469 1 98.81 61 PHE B CA 1
ATOM 1624 C C . PHE B 1 61 ? -3.826 -0.086 -10 1 98.81 61 PHE B C 1
ATOM 1626 O O . PHE B 1 61 ? -4.711 -0.509 -9.25 1 98.81 61 PHE B O 1
ATOM 1633 N N . LYS B 1 62 ? -4.047 0.224 -11.273 1 98.62 62 LYS B N 1
ATOM 1634 C CA . LYS B 1 62 ? -5.297 -0.246 -11.867 1 98.62 62 LYS B CA 1
ATOM 1635 C C . LYS B 1 62 ? -5.41 -1.765 -11.773 1 98.62 62 LYS B C 1
ATOM 1637 O O . LYS B 1 62 ? -6.469 -2.291 -11.414 1 98.62 62 LYS B O 1
ATOM 1642 N N . VAL B 1 63 ? -4.34 -2.447 -12.07 1 98.62 63 VAL B N 1
ATOM 1643 C CA . VAL B 1 63 ? -4.309 -3.904 -11.992 1 98.62 63 VAL B CA 1
ATOM 1644 C C . VAL B 1 63 ? -4.43 -4.344 -10.531 1 98.62 63 VAL B C 1
ATOM 1646 O O . VAL B 1 63 ? -5.148 -5.297 -10.227 1 98.62 63 VAL B O 1
ATOM 1649 N N . VAL B 1 64 ? -3.754 -3.646 -9.609 1 98.88 64 VAL B N 1
ATOM 1650 C CA . VAL B 1 64 ? -3.854 -3.902 -8.172 1 98.88 64 VAL B CA 1
ATOM 1651 C C . VAL B 1 64 ? -5.316 -3.84 -7.738 1 98.88 64 VAL B C 1
ATOM 1653 O O . VAL B 1 64 ? -5.785 -4.707 -7 1 98.88 64 VAL B O 1
ATOM 1656 N N . HIS B 1 65 ? -6 -2.826 -8.211 1 98.81 65 HIS B N 1
ATOM 1657 C CA . HIS B 1 65 ? -7.41 -2.645 -7.891 1 98.81 65 HIS B CA 1
ATOM 1658 C C . HIS B 1 65 ? -8.234 -3.855 -8.312 1 98.81 65 HIS B C 1
ATOM 1660 O O . HIS B 1 65 ? -8.969 -4.426 -7.508 1 98.81 65 HIS B O 1
ATOM 1666 N N . GLN B 1 66 ? -8.039 -4.281 -9.508 1 98.06 66 GLN B N 1
ATOM 1667 C CA . GLN B 1 66 ? -8.789 -5.383 -10.086 1 98.06 66 GLN B CA 1
ATOM 1668 C C . GLN B 1 66 ? -8.492 -6.695 -9.367 1 98.06 66 GLN B C 1
ATOM 1670 O O . GLN B 1 66 ? -9.406 -7.41 -8.961 1 98.06 66 GLN B O 1
ATOM 1675 N N . ILE B 1 67 ? -7.227 -7.02 -9.203 1 98.56 67 ILE B N 1
ATOM 1676 C CA . ILE B 1 67 ? -6.82 -8.289 -8.625 1 98.56 67 ILE B CA 1
ATOM 1677 C C . ILE B 1 67 ? -7.238 -8.344 -7.156 1 98.56 67 ILE B C 1
ATOM 1679 O O . ILE B 1 67 ? -7.66 -9.398 -6.664 1 98.56 67 ILE B O 1
ATOM 1683 N N . SER B 1 68 ? -7.164 -7.23 -6.441 1 98.75 68 SER B N 1
ATOM 1684 C CA . SER B 1 68 ? -7.559 -7.184 -5.039 1 98.75 68 SER B CA 1
ATOM 1685 C C . SER B 1 68 ? -9.023 -7.59 -4.863 1 98.75 68 SER B C 1
ATOM 1687 O O . SER B 1 68 ? -9.352 -8.367 -3.969 1 98.75 68 SER B O 1
ATOM 1689 N N . LYS B 1 69 ? -9.859 -7.043 -5.703 1 98.25 69 LYS B N 1
ATOM 1690 C CA . LYS B 1 69 ? -11.281 -7.355 -5.617 1 98.25 69 LYS B CA 1
ATOM 1691 C C . LYS B 1 69 ? -11.539 -8.828 -5.902 1 98.25 69 LYS B C 1
ATOM 1693 O O . LYS B 1 69 ? -12.367 -9.461 -5.242 1 98.25 69 LYS B O 1
ATOM 1698 N N . VAL B 1 70 ? -10.805 -9.352 -6.867 1 98.38 70 VAL B N 1
ATOM 1699 C CA . VAL B 1 70 ? -10.945 -10.758 -7.23 1 98.38 70 VAL B CA 1
ATOM 1700 C C . VAL B 1 70 ? -10.516 -11.633 -6.062 1 98.38 70 VAL B C 1
ATOM 1702 O O . VAL B 1 70 ? -11.195 -12.609 -5.719 1 98.38 70 VAL B O 1
ATOM 1705 N N . LEU B 1 71 ? -9.383 -11.32 -5.422 1 98.62 71 LEU B N 1
ATOM 1706 C CA . LEU B 1 71 ? -8.875 -12.102 -4.297 1 98.62 71 LEU B CA 1
ATOM 1707 C C . LEU B 1 71 ? -9.875 -12.102 -3.145 1 98.62 71 LEU B C 1
ATOM 1709 O O . LEU B 1 71 ? -10.125 -13.148 -2.535 1 98.62 71 LEU B O 1
ATOM 1713 N N . MET B 1 72 ? -10.43 -10.945 -2.885 1 98.25 72 MET B N 1
ATOM 1714 C CA . MET B 1 72 ? -11.406 -10.82 -1.806 1 98.25 72 MET B CA 1
ATOM 1715 C C . MET B 1 72 ? -12.633 -11.688 -2.082 1 98.25 72 MET B C 1
ATOM 1717 O O . MET B 1 72 ? -13.148 -12.336 -1.177 1 98.25 72 MET B O 1
ATOM 1721 N N . ASP B 1 73 ? -13.047 -11.672 -3.301 1 97.69 73 ASP B N 1
ATOM 1722 C CA . ASP B 1 73 ? -14.242 -12.422 -3.686 1 97.69 73 ASP B CA 1
ATOM 1723 C C . ASP B 1 73 ? -13.977 -13.922 -3.699 1 97.69 73 ASP B C 1
ATOM 1725 O O . ASP B 1 73 ? -14.695 -14.695 -3.062 1 97.69 73 ASP B O 1
ATOM 1729 N N . VAL B 1 74 ? -12.922 -14.367 -4.348 1 97.81 74 VAL B N 1
ATOM 1730 C CA . VAL B 1 74 ? -12.594 -15.773 -4.555 1 97.81 74 VAL B CA 1
ATOM 1731 C C . VAL B 1 74 ? -12.383 -16.469 -3.207 1 97.81 74 VAL B C 1
ATOM 1733 O O . VAL B 1 74 ? -12.836 -17.594 -3.004 1 97.81 74 VAL B O 1
ATOM 1736 N N . PHE B 1 75 ? -11.75 -15.789 -2.25 1 98.19 75 PHE B N 1
ATOM 1737 C CA . PHE B 1 75 ? -11.359 -16.469 -1.015 1 98.19 75 PHE B CA 1
ATOM 1738 C C . PHE B 1 75 ? -12.273 -16.047 0.135 1 98.19 75 PHE B C 1
ATOM 1740 O O . PHE B 1 75 ? -12.07 -16.469 1.276 1 98.19 75 PHE B O 1
ATOM 1747 N N . GLN B 1 76 ? -13.234 -15.156 -0.209 1 97.88 76 GLN B N 1
ATOM 1748 C CA . GLN B 1 76 ? -14.125 -14.633 0.824 1 97.88 76 GLN B CA 1
ATOM 1749 C C . GLN B 1 76 ? -13.328 -14.086 2.006 1 97.88 76 GLN B C 1
ATOM 1751 O O . GLN B 1 76 ? -13.602 -14.43 3.158 1 97.88 76 GLN B O 1
ATOM 1756 N N . ALA B 1 77 ? -12.297 -13.406 1.656 1 98.31 77 ALA B N 1
ATOM 1757 C CA . ALA B 1 77 ? -11.438 -12.812 2.686 1 98.31 77 ALA B CA 1
ATOM 1758 C C . ALA B 1 77 ? -12.18 -11.734 3.465 1 98.31 77 ALA B C 1
ATOM 1760 O O . ALA B 1 77 ? -13.047 -11.047 2.916 1 98.31 77 ALA B O 1
ATOM 1761 N N . GLN B 1 78 ? -11.805 -11.508 4.73 1 98.06 78 GLN B N 1
ATOM 1762 C CA . GLN B 1 78 ? -12.453 -10.523 5.59 1 98.06 78 GLN B CA 1
ATOM 1763 C C . GLN B 1 78 ? -11.773 -9.156 5.469 1 98.06 78 GLN B C 1
ATOM 1765 O O . GLN B 1 78 ? -12.266 -8.164 6.004 1 98.06 78 GLN B O 1
ATOM 1770 N N . GLY B 1 79 ? -10.648 -9.148 4.746 1 98.31 79 GLY B N 1
ATOM 1771 C CA . GLY B 1 79 ? -9.875 -7.945 4.48 1 98.31 79 GLY B CA 1
ATOM 1772 C C . GLY B 1 79 ? -8.719 -8.172 3.529 1 98.31 79 GLY B C 1
ATOM 1773 O O . GLY B 1 79 ? -8.531 -9.289 3.027 1 98.31 79 GLY B O 1
ATOM 1774 N N . ILE B 1 80 ? -7.992 -7.141 3.258 1 98.69 80 ILE B N 1
ATOM 1775 C CA . ILE B 1 80 ? -6.797 -7.262 2.432 1 98.69 80 ILE B CA 1
ATOM 1776 C C . ILE B 1 80 ? -5.859 -6.086 2.699 1 98.69 80 ILE B C 1
ATOM 1778 O O . ILE B 1 80 ? -6.316 -4.957 2.906 1 98.69 80 ILE B O 1
ATOM 1782 N N . ASN B 1 81 ? -4.582 -6.344 2.723 1 98.44 81 ASN B N 1
ATOM 1783 C CA . ASN B 1 81 ? -3.57 -5.293 2.766 1 98.44 81 ASN B CA 1
ATOM 1784 C C . ASN B 1 81 ? -2.938 -5.066 1.396 1 98.44 81 ASN B C 1
ATOM 1786 O O . ASN B 1 81 ? -2.664 -6.023 0.668 1 98.44 81 ASN B O 1
ATOM 1790 N N . LEU B 1 82 ? -2.775 -3.867 0.993 1 98.75 82 LEU B N 1
ATOM 1791 C CA . LEU B 1 82 ? -1.857 -3.455 -0.062 1 98.75 82 LEU B CA 1
ATOM 1792 C C . LEU B 1 82 ? -0.581 -2.865 0.527 1 98.75 82 LEU B C 1
ATOM 1794 O O . LEU B 1 82 ? -0.632 -1.888 1.278 1 98.75 82 LEU B O 1
ATOM 1798 N N . LEU B 1 83 ? 0.555 -3.473 0.219 1 98.5 83 LEU B N 1
ATOM 1799 C CA . LEU B 1 83 ? 1.808 -3.043 0.831 1 98.5 83 LEU B CA 1
ATOM 1800 C C . LEU B 1 83 ? 2.908 -2.916 -0.216 1 98.5 83 LEU B C 1
ATOM 1802 O O . LEU B 1 83 ? 3.094 -3.814 -1.041 1 98.5 83 LEU B O 1
ATOM 1806 N N . ASN B 1 84 ? 3.516 -1.878 -0.269 1 98.62 84 ASN B N 1
ATOM 1807 C CA . ASN B 1 84 ? 4.703 -1.625 -1.075 1 98.62 84 ASN B CA 1
ATOM 1808 C C . ASN B 1 84 ? 5.848 -1.075 -0.229 1 98.62 84 ASN B C 1
ATOM 1810 O O . ASN B 1 84 ? 5.656 -0.135 0.545 1 98.62 84 ASN B O 1
ATOM 1814 N N . ASN B 1 85 ? 6.977 -1.68 -0.312 1 97.94 85 ASN B N 1
ATOM 1815 C CA . ASN B 1 85 ? 8.188 -1.288 0.401 1 97.94 85 ASN B CA 1
ATOM 1816 C C . ASN B 1 85 ? 9.242 -0.717 -0.548 1 97.94 85 ASN B C 1
ATOM 1818 O O . ASN B 1 85 ? 9.641 -1.377 -1.509 1 97.94 85 ASN B O 1
ATOM 1822 N N . ASN B 1 86 ? 9.633 0.467 -0.297 1 98.5 86 ASN B N 1
ATOM 1823 C CA . ASN B 1 86 ? 10.719 1.084 -1.057 1 98.5 86 ASN B CA 1
ATOM 1824 C C . ASN B 1 86 ? 11.953 1.317 -0.187 1 98.5 86 ASN B C 1
ATOM 1826 O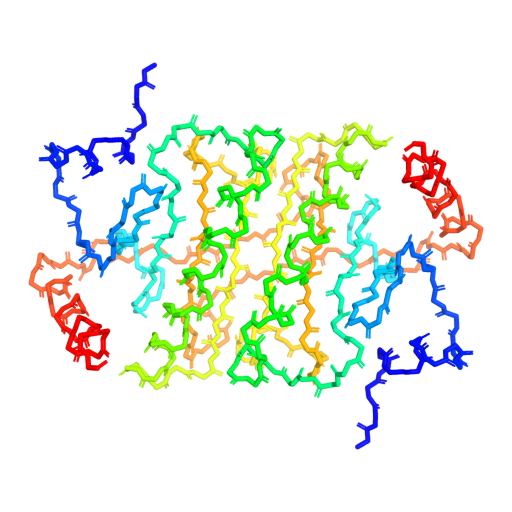 O . ASN B 1 86 ? 11.898 2.072 0.785 1 98.5 86 ASN B O 1
ATOM 1830 N N . GLY B 1 87 ? 13.07 0.692 -0.529 1 97.81 87 GLY B N 1
ATOM 1831 C CA . GLY B 1 87 ? 14.297 0.816 0.239 1 97.81 87 GLY B CA 1
ATOM 1832 C C . GLY B 1 87 ? 14.461 -0.269 1.287 1 97.81 87 GLY B C 1
ATOM 1833 O O . GLY B 1 87 ? 13.469 -0.73 1.866 1 97.81 87 GLY B O 1
ATOM 1834 N N . LYS B 1 88 ? 15.734 -0.573 1.615 1 96.62 88 LYS B N 1
ATOM 1835 C CA . LYS B 1 88 ? 16.062 -1.618 2.58 1 96.62 88 LYS B CA 1
ATOM 1836 C C . LYS B 1 88 ? 15.477 -1.305 3.953 1 96.62 88 LYS B C 1
ATOM 1838 O O . LYS B 1 88 ? 14.914 -2.186 4.609 1 96.62 88 LYS B O 1
ATOM 1843 N N . VAL B 1 89 ? 15.516 -0.113 4.336 1 96.5 89 VAL B N 1
ATOM 1844 C CA . VAL B 1 89 ? 15.078 0.301 5.664 1 96.5 89 VAL B CA 1
ATOM 1845 C C . VAL B 1 89 ? 13.57 0.112 5.793 1 96.5 89 VAL B C 1
ATOM 1847 O O . VAL B 1 89 ? 13.047 -0.043 6.902 1 96.5 89 VAL B O 1
ATOM 1850 N N . ALA B 1 90 ? 12.875 0.155 4.652 1 96.81 90 ALA B N 1
ATOM 1851 C CA . ALA B 1 90 ? 11.422 0.004 4.645 1 96.81 90 ALA B CA 1
ATOM 1852 C C . ALA B 1 90 ? 11.023 -1.459 4.469 1 96.81 90 ALA B C 1
ATOM 1854 O O . ALA B 1 90 ? 9.836 -1.774 4.344 1 96.81 90 ALA B O 1
ATOM 1855 N N . GLY B 1 91 ? 12.055 -2.322 4.391 1 95.44 91 GLY B N 1
ATOM 1856 C CA . GLY B 1 91 ? 11.758 -3.746 4.344 1 95.44 91 GLY B CA 1
ATOM 1857 C C . GLY B 1 91 ? 11.805 -4.316 2.938 1 95.44 91 GLY B C 1
ATOM 1858 O O . GLY B 1 91 ? 11.406 -5.465 2.717 1 95.44 91 GLY B O 1
ATOM 1859 N N . GLN B 1 92 ? 12.258 -3.58 1.985 1 96.31 92 GLN B N 1
ATOM 1860 C CA . GLN B 1 92 ? 12.391 -4.098 0.628 1 96.31 92 GLN B CA 1
ATOM 1861 C C . GLN B 1 92 ? 13.578 -5.059 0.522 1 96.31 92 GLN B C 1
ATOM 1863 O O . GLN B 1 92 ? 14.703 -4.707 0.873 1 96.31 92 GLN B O 1
ATOM 1868 N N . THR B 1 93 ? 13.281 -6.238 -0.016 1 95.5 93 THR B N 1
ATOM 1869 C CA . THR B 1 93 ? 14.344 -7.238 -0.122 1 95.5 93 THR B CA 1
ATOM 1870 C C . THR B 1 93 ? 14.617 -7.578 -1.583 1 95.5 93 THR B C 1
ATOM 1872 O O . THR B 1 93 ? 15.688 -8.094 -1.914 1 95.5 93 THR B O 1
ATOM 1875 N N . VAL B 1 94 ? 13.68 -7.496 -2.42 1 97.12 94 VAL B N 1
ATOM 1876 C CA . VAL B 1 94 ? 13.836 -7.59 -3.867 1 97.12 94 VAL B CA 1
ATOM 1877 C C . VAL B 1 94 ? 13.734 -6.199 -4.488 1 97.12 94 VAL B C 1
ATOM 1879 O O . VAL B 1 94 ? 12.68 -5.562 -4.426 1 97.12 94 VAL B O 1
ATOM 1882 N N . PHE B 1 95 ? 14.82 -5.738 -5.008 1 97.5 95 PHE B N 1
ATOM 1883 C CA . PHE B 1 95 ? 14.867 -4.363 -5.488 1 97.5 95 PHE B CA 1
ATOM 1884 C C . PHE B 1 95 ? 14.328 -4.27 -6.91 1 97.5 95 PHE B C 1
ATOM 1886 O O . PHE B 1 95 ? 15.047 -3.867 -7.828 1 97.5 95 PHE B O 1
ATOM 1893 N N . HIS B 1 96 ? 13.188 -4.645 -7.086 1 98.5 96 HIS B N 1
ATOM 1894 C CA . HIS B 1 96 ? 12.219 -4.598 -8.18 1 98.5 96 HIS B CA 1
ATOM 1895 C C . HIS B 1 96 ? 10.836 -4.219 -7.672 1 98.5 96 HIS B C 1
ATOM 1897 O O . HIS B 1 96 ? 10.203 -4.98 -6.934 1 98.5 96 HIS B O 1
ATOM 1903 N N . TYR B 1 97 ? 10.391 -2.971 -8.055 1 98.62 97 TYR B N 1
ATOM 1904 C CA . TYR B 1 97 ? 9.156 -2.439 -7.484 1 98.62 97 TYR B CA 1
ATOM 1905 C C . TYR B 1 97 ? 8.047 -3.488 -7.508 1 98.62 97 TYR B C 1
ATOM 1907 O O . TYR B 1 97 ? 7.887 -4.207 -8.492 1 98.62 97 TYR B O 1
ATOM 1915 N N . HIS B 1 98 ? 7.34 -3.65 -6.414 1 98.81 98 HIS B N 1
ATOM 1916 C CA . HIS B 1 98 ? 6.211 -4.578 -6.367 1 98.81 98 HIS B CA 1
ATOM 1917 C C . HIS B 1 98 ? 5.25 -4.215 -5.238 1 98.81 98 HIS B C 1
ATOM 1919 O O . HIS B 1 98 ? 5.652 -3.619 -4.238 1 98.81 98 HIS B O 1
ATOM 1925 N N . VAL B 1 99 ? 4.035 -4.605 -5.438 1 98.88 99 VAL B N 1
ATOM 1926 C CA . VAL B 1 99 ? 2.984 -4.41 -4.441 1 98.88 99 VAL B CA 1
ATOM 1927 C C . VAL B 1 99 ? 2.496 -5.766 -3.934 1 98.88 99 VAL B C 1
ATOM 1929 O O . VAL B 1 99 ? 2.166 -6.652 -4.727 1 98.88 99 VAL B O 1
ATOM 1932 N N . HIS B 1 100 ? 2.482 -5.902 -2.629 1 98.75 100 HIS B N 1
ATOM 1933 C CA . HIS B 1 100 ? 1.907 -7.078 -1.988 1 98.75 100 HIS B CA 1
ATOM 1934 C C . HIS B 1 100 ? 0.398 -6.934 -1.824 1 98.75 100 HIS B C 1
ATOM 1936 O O . HIS B 1 100 ? -0.076 -5.961 -1.233 1 98.75 100 HIS B O 1
ATOM 1942 N N . LEU B 1 101 ? -0.329 -7.805 -2.348 1 98.81 101 LEU B N 1
ATOM 1943 C CA . LEU B 1 101 ? -1.739 -8 -2.033 1 98.81 101 LEU B CA 1
ATOM 1944 C C . LEU B 1 101 ? -1.927 -9.18 -1.083 1 98.81 101 LEU B C 1
ATOM 1946 O O . LEU B 1 101 ? -1.67 -10.328 -1.451 1 98.81 101 LEU B O 1
ATOM 1950 N N . ILE B 1 102 ? -2.4 -8.914 0.117 1 98.5 102 ILE B N 1
ATOM 1951 C CA . ILE B 1 102 ? -2.41 -9.938 1.152 1 98.5 102 ILE B CA 1
ATOM 1952 C C . ILE B 1 102 ? -3.818 -10.086 1.722 1 98.5 102 ILE B C 1
ATOM 1954 O O . ILE B 1 102 ? -4.199 -9.375 2.652 1 98.5 102 ILE B O 1
ATOM 1958 N N . PRO B 1 103 ? -4.566 -11.008 1.193 1 98.56 103 PRO B N 1
ATOM 1959 C CA . PRO B 1 103 ? -5.875 -11.266 1.798 1 98.56 103 PRO B CA 1
ATOM 1960 C C . PRO B 1 103 ? -5.773 -11.656 3.271 1 98.56 103 PRO B C 1
ATOM 1962 O O . PRO B 1 103 ? -4.848 -12.367 3.666 1 98.56 103 PRO B O 1
ATOM 1965 N N . ARG B 1 104 ? -6.754 -11.227 4.051 1 98.12 104 ARG B N 1
ATOM 1966 C CA . ARG B 1 104 ? -6.727 -11.469 5.492 1 98.12 104 ARG B CA 1
ATOM 1967 C C . ARG B 1 104 ? -7.973 -12.219 5.945 1 98.12 104 ARG B C 1
ATOM 1969 O O . ARG B 1 104 ? -9.078 -11.922 5.492 1 98.12 104 ARG B O 1
ATOM 1976 N N . PHE B 1 105 ? -7.734 -13.133 6.887 1 97.38 105 PHE B N 1
ATOM 1977 C CA . PHE B 1 105 ? -8.805 -13.977 7.406 1 97.38 105 PHE B CA 1
ATOM 1978 C C . PHE B 1 105 ? -8.891 -13.875 8.93 1 97.38 105 PHE B C 1
ATOM 1980 O O . PHE B 1 105 ? -9.922 -14.195 9.516 1 97.38 105 PHE B O 1
ATOM 1987 N N . ASP B 1 106 ? -7.75 -13.477 9.445 1 94.88 106 ASP B N 1
ATOM 1988 C CA . ASP B 1 106 ? -7.641 -13.312 10.891 1 94.88 106 ASP B CA 1
ATOM 1989 C C . ASP B 1 106 ? -6.625 -12.219 11.242 1 94.88 106 ASP B C 1
ATOM 1991 O O . ASP B 1 106 ? -5.711 -11.945 10.461 1 94.88 106 ASP B O 1
ATOM 1995 N N . GLU B 1 107 ? -6.727 -11.641 12.453 1 92.75 107 GLU B N 1
ATOM 1996 C CA . GLU B 1 107 ? -5.91 -10.5 12.836 1 92.75 107 GLU B CA 1
ATOM 1997 C C . GLU B 1 107 ? -4.48 -10.922 13.164 1 92.75 107 GLU B C 1
ATOM 1999 O O . GLU B 1 107 ? -3.561 -10.109 13.141 1 92.75 107 GLU B O 1
ATOM 2004 N N . LYS B 1 108 ? -4.301 -12.156 13.414 1 91.62 108 LYS B N 1
ATOM 2005 C CA . LYS B 1 108 ? -3.021 -12.617 13.945 1 91.62 108 LYS B CA 1
ATOM 2006 C C . LYS B 1 108 ? -2.066 -13.008 12.82 1 91.62 108 LYS B C 1
ATOM 2008 O O . LYS B 1 108 ? -0.9 -13.32 13.07 1 91.62 108 LYS B O 1
ATOM 2013 N N . GLU B 1 109 ? -2.521 -13.023 11.547 1 91.25 109 GLU B N 1
ATOM 2014 C CA . GLU B 1 109 ? -1.729 -13.508 10.422 1 91.25 109 GLU B CA 1
ATOM 2015 C C . GLU B 1 109 ? -0.551 -12.586 10.133 1 91.25 109 GLU B C 1
ATOM 2017 O O . GLU B 1 109 ? 0.517 -13.039 9.719 1 91.25 109 GLU B O 1
ATOM 2022 N N . ILE B 1 110 ? -0.795 -11.281 10.227 1 89.44 110 ILE B N 1
ATOM 2023 C CA . ILE B 1 110 ? 0.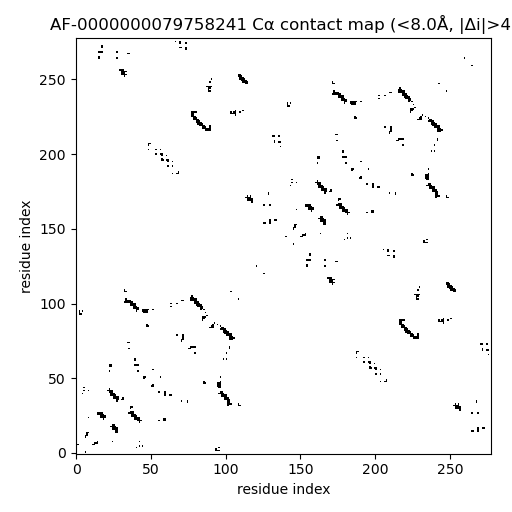216 -10.25 9.992 1 89.44 110 ILE B CA 1
ATOM 2024 C C . ILE B 1 110 ? 0.237 -9.273 11.164 1 89.44 110 ILE B C 1
ATOM 2026 O O . ILE B 1 110 ? -0.815 -8.859 11.656 1 89.44 110 ILE B O 1
ATOM 2030 N N . ASN B 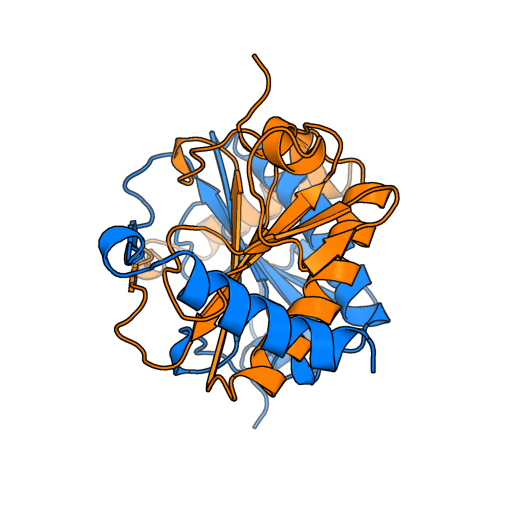1 111 ? 1.382 -9.055 11.562 1 86.75 111 ASN B N 1
ATOM 2031 C CA . ASN B 1 111 ? 1.551 -8.062 12.617 1 86.75 111 ASN B CA 1
ATOM 2032 C C . ASN B 1 111 ? 2.213 -6.789 12.086 1 86.75 111 ASN B C 1
ATOM 2034 O O . ASN B 1 111 ? 3.299 -6.848 11.508 1 86.75 111 ASN B O 1
ATOM 2038 N N . LEU B 1 112 ? 1.508 -5.707 12.172 1 84.5 112 LEU B N 1
ATOM 2039 C CA . LEU B 1 112 ? 2.002 -4.387 11.797 1 84.5 112 LEU B CA 1
ATOM 2040 C C . LEU B 1 112 ? 2.027 -3.455 13.008 1 84.5 112 LEU B C 1
ATOM 2042 O O . LEU B 1 112 ? 0.978 -3.133 13.57 1 84.5 112 LEU B O 1
ATOM 2046 N N . VAL B 1 113 ? 3.184 -3.084 13.406 1 85.06 113 VAL B N 1
ATOM 2047 C CA . VAL B 1 113 ? 3.293 -2.205 14.562 1 85.06 113 VAL B CA 1
ATOM 2048 C C . VAL B 1 113 ? 3.951 -0.889 14.156 1 85.06 113 VAL B C 1
ATOM 2050 O O . VAL B 1 113 ? 5.055 -0.883 13.609 1 85.06 113 VAL B O 1
ATOM 2053 N N . PHE B 1 114 ? 3.223 0.21 14.453 1 86.44 114 PHE B N 1
ATOM 2054 C CA . PHE B 1 114 ? 3.707 1.561 14.188 1 86.44 114 PHE B CA 1
ATOM 2055 C C . PHE B 1 114 ? 3.957 2.309 15.492 1 86.44 114 PHE B C 1
ATOM 2057 O O . PHE B 1 114 ? 3.236 2.115 16.469 1 86.44 114 PHE B O 1
ATOM 2064 N N . LYS B 1 115 ? 4.91 3.088 15.477 1 87.81 115 LYS B N 1
ATOM 2065 C CA . LYS B 1 115 ? 5.062 3.998 16.609 1 87.81 115 LYS B CA 1
ATOM 2066 C C . LYS B 1 115 ? 4.004 5.098 16.578 1 87.81 115 LYS B C 1
ATOM 2068 O O . LYS B 1 115 ? 3.568 5.516 15.5 1 87.81 115 LYS B O 1
ATOM 2073 N N . ASN B 1 116 ? 3.557 5.402 17.734 1 92 116 ASN B N 1
ATOM 2074 C CA . ASN B 1 116 ? 2.689 6.566 17.891 1 92 116 ASN B CA 1
ATOM 2075 C C . ASN B 1 116 ? 3.4 7.703 18.625 1 92 116 ASN B C 1
ATOM 2077 O O . ASN B 1 116 ? 3.574 7.652 19.844 1 92 116 ASN B O 1
ATOM 2081 N N . ASN B 1 117 ? 3.707 8.781 17.891 1 94.44 117 ASN B N 1
ATOM 2082 C CA . ASN B 1 117 ? 4.492 9.875 18.469 1 94.44 117 ASN B CA 1
ATOM 2083 C C . ASN B 1 117 ? 3.639 11.117 18.719 1 94.44 117 ASN B C 1
ATOM 2085 O O . ASN B 1 117 ? 4.168 12.219 18.859 1 94.44 117 ASN B O 1
ATOM 2089 N N . ALA B 1 118 ? 2.412 10.961 18.688 1 93.12 118 ALA B N 1
ATOM 2090 C CA . ALA B 1 118 ? 1.51 12.102 18.797 1 93.12 118 ALA B CA 1
ATOM 2091 C C . ALA B 1 118 ? 1.752 12.875 20.094 1 93.12 118 ALA B C 1
ATOM 2093 O O . ALA B 1 118 ? 1.649 14.102 20.109 1 93.12 118 ALA B O 1
ATOM 2094 N N . SER B 1 119 ? 2.115 12.18 21.156 1 94.75 119 SER B N 1
ATOM 2095 C CA . SER B 1 119 ? 2.299 12.797 22.453 1 94.75 119 SER B CA 1
ATOM 2096 C C . SER B 1 119 ? 3.557 13.656 22.484 1 94.75 119 SER B C 1
ATOM 2098 O O . SER B 1 119 ? 3.715 14.508 23.375 1 94.75 119 SER B O 1
ATOM 2100 N N . LEU B 1 120 ? 4.371 13.484 21.531 1 94.5 120 LEU B N 1
ATOM 2101 C CA . LEU B 1 120 ? 5.633 14.219 21.484 1 94.5 120 LEU B CA 1
ATOM 2102 C C . LEU B 1 120 ? 5.547 15.383 20.516 1 94.5 120 LEU B C 1
ATOM 2104 O O . LEU B 1 120 ? 6.516 16.125 20.328 1 94.5 120 LEU B O 1
ATOM 2108 N N . MET B 1 121 ? 4.418 15.555 19.906 1 93.81 121 MET B N 1
ATOM 2109 C CA . MET B 1 121 ? 4.25 16.562 18.875 1 93.81 121 MET B CA 1
ATOM 2110 C C . MET B 1 121 ? 3.398 17.719 19.375 1 93.81 121 MET B C 1
ATOM 2112 O O . MET B 1 121 ? 2.418 17.516 20.094 1 93.81 121 MET B O 1
ATOM 2116 N N . PHE B 1 122 ? 3.824 18.922 18.984 1 94.62 122 PHE B N 1
ATOM 2117 C CA . PHE B 1 122 ? 3.047 20.125 19.203 1 94.62 122 PHE B CA 1
ATOM 2118 C C . PHE B 1 122 ? 2.6 20.734 17.891 1 94.62 122 PHE B C 1
ATOM 2120 O O . PHE B 1 122 ? 3.15 20.422 16.828 1 94.62 122 PHE B O 1
ATOM 2127 N N . PRO B 1 123 ? 1.553 21.516 17.938 1 95.19 123 PRO B N 1
ATOM 2128 C CA . PRO B 1 123 ? 1.039 22.125 16.703 1 95.19 123 PRO B CA 1
ATOM 2129 C C . PRO B 1 123 ? 2.145 22.703 15.828 1 95.19 123 PRO B C 1
ATOM 2131 O O . PRO B 1 123 ? 2.125 22.531 14.602 1 95.19 123 PRO B O 1
ATOM 2134 N N . GLN B 1 124 ? 3.162 23.25 16.484 1 96.06 124 GLN B N 1
ATOM 2135 C CA . GLN B 1 124 ? 4.238 23.875 15.727 1 96.06 124 GLN B CA 1
ATOM 2136 C C . GLN B 1 124 ? 5.051 22.844 14.961 1 96.06 124 GLN B C 1
ATOM 2138 O O . GLN B 1 124 ? 5.582 23.125 13.883 1 96.06 124 GLN B O 1
ATOM 2143 N N . ASP B 1 125 ? 5.176 21.641 15.492 1 96.69 125 ASP B N 1
ATOM 2144 C CA . ASP B 1 125 ? 5.91 20.578 14.828 1 96.69 125 ASP B CA 1
ATOM 2145 C C . ASP B 1 125 ? 5.207 20.141 13.539 1 96.69 125 ASP B C 1
ATOM 2147 O O . ASP B 1 125 ? 5.852 19.969 12.5 1 96.69 125 ASP B O 1
ATOM 2151 N N . TYR B 1 126 ? 3.893 20.031 13.578 1 96.75 126 TYR B N 1
ATOM 2152 C CA . TYR B 1 126 ? 3.119 19.688 12.398 1 96.75 126 TYR B CA 1
ATOM 2153 C C . TYR B 1 126 ? 3.219 20.781 11.336 1 96.75 126 TYR B C 1
ATOM 2155 O O . TYR B 1 126 ? 3.361 20.484 10.148 1 96.75 126 TYR B O 1
ATOM 2163 N N . GLU B 1 127 ? 3.146 21.953 11.781 1 96.75 127 GLU B N 1
ATOM 2164 C CA . GLU B 1 127 ? 3.221 23.094 10.867 1 96.75 127 GLU B CA 1
ATOM 2165 C C . GLU B 1 127 ? 4.566 23.125 10.141 1 96.75 127 GLU B C 1
ATOM 2167 O O . GLU B 1 127 ? 4.625 23.438 8.953 1 96.75 127 GLU B O 1
ATOM 2172 N N . LYS B 1 128 ? 5.609 22.859 10.898 1 97.19 128 LYS B N 1
ATOM 2173 C CA . LYS B 1 128 ? 6.945 22.828 10.312 1 97.19 128 LYS B CA 1
ATOM 2174 C C . LYS B 1 128 ? 7.051 21.766 9.227 1 97.19 128 LYS B C 1
ATOM 2176 O O . LYS B 1 128 ? 7.578 22.016 8.141 1 97.19 128 LYS B O 1
ATOM 2181 N N . VAL B 1 129 ? 6.566 20.594 9.539 1 96.88 129 VAL B N 1
ATOM 2182 C CA . VAL B 1 129 ? 6.578 19.484 8.594 1 96.88 129 VAL B CA 1
ATOM 2183 C C . VAL B 1 129 ? 5.727 19.844 7.375 1 96.88 129 VAL B C 1
ATOM 2185 O O . VAL B 1 129 ? 6.16 19.672 6.234 1 96.88 129 VAL B O 1
ATOM 2188 N N . GLN B 1 130 ? 4.562 20.344 7.629 1 97.38 130 GLN B N 1
ATOM 2189 C CA . GLN B 1 130 ? 3.641 20.734 6.57 1 97.38 130 GLN B CA 1
ATOM 2190 C C . GLN B 1 130 ? 4.277 21.766 5.641 1 97.38 130 GLN B C 1
ATOM 2192 O O . GLN B 1 130 ? 4.219 21.625 4.418 1 97.38 130 GLN B O 1
ATOM 2197 N N . LYS B 1 131 ? 4.883 22.766 6.223 1 96.94 131 LYS B N 1
ATOM 2198 C CA . LYS B 1 131 ? 5.5 23.844 5.453 1 96.94 131 LYS B CA 1
ATOM 2199 C C . LYS B 1 131 ? 6.633 23.312 4.578 1 96.94 131 LYS B C 1
ATOM 2201 O O . LYS B 1 131 ? 6.789 23.734 3.43 1 96.94 131 LYS B O 1
ATOM 2206 N N . ALA B 1 132 ? 7.406 22.453 5.121 1 96.5 132 ALA B N 1
ATOM 2207 C CA . ALA B 1 132 ? 8.516 21.875 4.371 1 96.5 132 ALA B CA 1
ATOM 2208 C C . ALA B 1 132 ? 8.016 21.125 3.141 1 96.5 132 ALA B C 1
ATOM 2210 O O . ALA B 1 132 ? 8.602 21.234 2.059 1 96.5 132 ALA B O 1
ATOM 2211 N N . ILE B 1 133 ? 6.949 20.375 3.264 1 97.06 133 ILE B N 1
ATOM 2212 C CA . ILE B 1 133 ? 6.387 19.594 2.17 1 97.06 133 ILE B CA 1
ATOM 2213 C C . ILE B 1 133 ? 5.766 20.531 1.134 1 97.06 133 ILE B C 1
ATOM 2215 O O . ILE B 1 133 ? 6.004 20.375 -0.067 1 97.06 133 ILE B O 1
ATOM 2219 N N . LEU B 1 134 ? 4.957 21.516 1.62 1 96.5 134 LEU B N 1
ATOM 2220 C CA . LEU B 1 134 ? 4.25 22.422 0.731 1 96.5 134 LEU B CA 1
ATOM 2221 C C . LEU B 1 134 ? 5.23 23.25 -0.097 1 96.5 134 LEU B C 1
ATOM 2223 O O . LEU B 1 134 ? 4.949 23.578 -1.25 1 96.5 134 LEU B O 1
ATOM 2227 N N . ALA B 1 135 ? 6.387 23.594 0.517 1 94.62 135 ALA B N 1
ATOM 2228 C CA . ALA B 1 135 ? 7.418 24.344 -0.188 1 94.62 135 ALA B CA 1
ATOM 2229 C C . ALA B 1 135 ? 7.918 23.578 -1.411 1 94.62 135 ALA B C 1
ATOM 2231 O O . ALA B 1 135 ? 8.312 24.188 -2.41 1 94.62 135 ALA B O 1
ATOM 2232 N N . HIS B 1 136 ? 7.852 22.281 -1.4 1 92.12 136 HIS B N 1
ATOM 2233 C CA . HIS B 1 136 ? 8.336 21.453 -2.496 1 92.12 136 HIS B CA 1
ATOM 2234 C C . HIS B 1 136 ? 7.211 21.125 -3.475 1 92.12 136 HIS B C 1
ATOM 2236 O O . HIS B 1 136 ? 7.457 20.938 -4.668 1 92.12 136 HIS B O 1
ATOM 2242 N N . LEU B 1 137 ? 5.969 20.891 -3.012 1 89.56 137 LEU B N 1
ATOM 2243 C CA . LEU B 1 137 ? 4.828 20.562 -3.859 1 89.56 137 LEU B CA 1
ATOM 2244 C C . LEU B 1 137 ? 4.473 21.719 -4.777 1 89.56 137 LEU B C 1
ATOM 2246 O O . LEU B 1 137 ? 4.031 21.516 -5.91 1 89.56 137 LEU B O 1
ATOM 2250 N N . ASN B 1 138 ? 4.617 22.938 -4.312 1 77.31 138 ASN B N 1
ATOM 2251 C CA . ASN B 1 138 ? 4.266 24.141 -5.062 1 77.31 138 ASN B CA 1
ATOM 2252 C C . ASN B 1 138 ? 5.406 24.578 -5.973 1 77.31 138 ASN B C 1
ATOM 2254 O O . ASN B 1 138 ? 5.328 25.641 -6.598 1 77.31 138 ASN B O 1
ATOM 2258 N N . LYS B 1 139 ? 6.48 23.781 -5.992 1 69.25 139 LYS B N 1
ATOM 2259 C CA . LYS B 1 139 ? 7.551 24.078 -6.934 1 69.25 139 LYS B CA 1
ATOM 2260 C C . LYS B 1 139 ? 7.258 23.5 -8.312 1 69.25 139 LYS B C 1
ATOM 2262 O O . LYS B 1 139 ? 6.664 22.422 -8.422 1 69.25 139 LYS B O 1
#

Solvent-accessible surface area (backbone atoms only — not comparable to full-atom values): 14954 Å² total; per-residue (Å²): 130,83,52,72,63,51,35,33,74,69,63,73,40,92,58,56,67,69,46,76,62,97,55,34,35,27,28,51,43,72,37,34,51,28,81,77,16,28,34,42,29,53,65,64,81,31,51,30,73,87,61,48,50,67,70,59,49,36,51,48,49,48,50,50,53,53,52,50,49,49,51,34,59,72,66,63,36,62,17,31,31,42,38,29,48,22,36,62,43,37,66,33,83,63,75,43,41,48,35,40,38,36,41,20,84,47,54,80,54,52,48,78,48,70,43,74,41,41,89,78,55,48,76,67,55,55,49,51,54,43,49,56,50,46,63,57,69,78,98,131,82,53,72,64,51,36,31,74,69,62,73,41,92,56,57,66,69,46,76,63,96,55,34,37,26,29,51,44,73,37,35,51,28,80,74,16,28,34,42,29,52,65,66,81,28,51,29,72,87,61,47,52,67,71,59,49,36,51,47,48,48,51,49,54,54,52,50,49,48,50,34,61,72,67,63,36,62,17,32,31,43,39,30,46,21,35,63,44,36,66,32,82,64,75,42,41,48,36,38,39,36,41,19,83,46,55,82,57,50,48,77,48,70,44,73,41,40,90,78,55,49,73,67,55,54,48,52,54,42,49,55,50,45,62,57,69,76,98